Protein 3A8T (pdb70)

B-factor: mean 33.22, std 14.07, range [9.43, 90.43]

InterPro domains:
  IPR027417 P-loop containing nucleoside triphosphate hydrolase [G3DSA:3.40.50.300] (29-327)
  IPR027417 P-loop containing nucleoside triphosphate hydrolase [SSF52540] (29-209)
  IPR039657 Dimethylallyltransferase [PTHR11088] (29-327)

Sequence (289 aa):
RKEKLLVLMGATGTGKSRLSIDLAAHFPLEVINSDKMQVYKGLDITTNKISVPDRGGVPHHLLGEVDPARGELTPADFRSLAGKAVSEITGRRKLPVLVGGSNSFIHALLVDRFDSSGPELRYDCCFLWVDVSVKVLTDYLAKRVDDMLELGMFDELAEFYSPEDEDHDEDSATRTGLRKAIGVPEFDRYFEKFRPGDVEGEDPGRDRVRRGAFEEAVRAIKENTCHLAKRQIGKILRLKGAGWDLRRLDATESFRAAMTSDSGEKCTEIWEKQVLEPSVKIVSRFLDE

Nearest PDB structures (foldseek):
  3a8t-assembly1_A  TM=1.003E+00  e=5.629E-57  Humulus lupulus
  3eph-assembly1_A  TM=7.840E-01  e=2.157E-16  Saccharomyces cerevisiae
  3exa-assembly1_A  TM=7.042E-01  e=9.298E-16  Halalkalibacterium halodurans
  3d3q-assembly1_A  TM=7.156E-01  e=2.601E-14  Staphylococcus epidermidis ATCC 12228
  3d3q-assembly2_B  TM=7.076E-01  e=1.629E-14  Staphylococcus epidermidis ATCC 12228

Organism: Humulus lupulus (NCBI:txid3486)

Foldseek 3Di:
DFAEAEEEEAAPPLCQLVLVQVLCVVFVEAEEEQAQLQLAAALCLLQVPDDPVSSVPHHYHSGHDHHCVVWGCDLLNLLVRVVVVCVVGVVVVGHYYYTYQPVSNVVQNFDPDHPRVPCNGRHDYDAEYEDAPLVLSLLLLLVSLVVSVVVPSPVRLLVVDDPVDDQLVHALVPDIHNCSRQLNNLVSQLCVPVRPPDDPPDDDPCPVVNVVSVVRSSVVSSVVSSVSNVVRVVVVVVVVVVPDDYHYFYLHVLSVCCSPPVNDVVSCVCCVPGPNVVVSVSVVVVVPD

CATH classification: 3.40.50.300 (+1 more: 1.10.287.890)

Structure (mmCIF, N/CA/C/O backbone):
data_3A8T
#
_entry.id   3A8T
#
_cell.length_a   45.422
_cell.length_b   75.887
_cell.length_c   81.128
_cell.angle_alpha   90.00
_cell.angle_beta   90.00
_cell.angle_gamma   90.00
#
_symmetry.space_group_name_H-M   'P 21 21 21'
#
loop_
_entity.id
_entity.type
_entity.pdbx_description
1 polymer 'Adenylate isopentenyltransferase'
2 non-polymer "ADENOSINE-5'-TRIPHOSPHATE"
3 non-polymer 'PHOSPHATE ION'
4 wat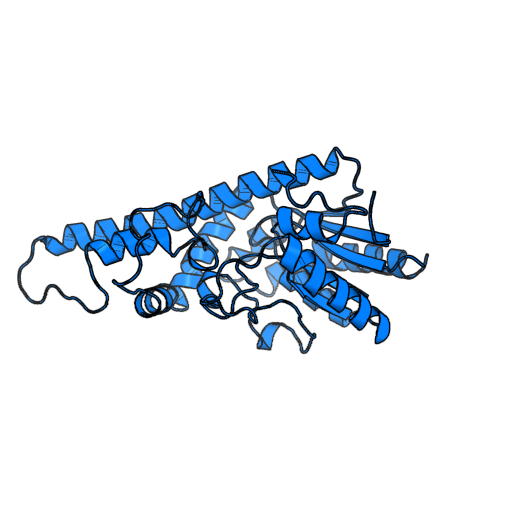er water
#
loop_
_atom_site.group_PDB
_atom_site.id
_atom_site.type_symbol
_atom_site.label_atom_id
_atom_site.label_alt_id
_atom_site.label_comp_id
_atom_site.label_asym_id
_atom_site.label_entity_id
_atom_site.label_seq_id
_atom_site.pdbx_PDB_ins_code
_atom_site.Cartn_x
_atom_site.Cartn_y
_atom_site.Cartn_z
_atom_site.occupancy
_atom_site.B_iso_or_equiv
_atom_site.auth_seq_id
_atom_site.auth_comp_id
_atom_site.auth_asym_id
_atom_site.auth_atom_id
_atom_site.pdbx_PDB_model_num
ATOM 1 N N . ARG A 1 38 ? 51.028 11.526 6.210 1.00 53.57 28 ARG A N 1
ATOM 2 C CA . ARG A 1 38 ? 50.679 10.695 7.413 1.00 54.36 28 ARG A CA 1
ATOM 3 C C . ARG A 1 38 ? 49.555 11.384 8.210 1.00 51.85 28 ARG A C 1
ATOM 4 O O . ARG A 1 38 ? 49.822 12.197 9.113 1.00 51.57 28 ARG A O 1
ATOM 12 N N . LYS A 1 39 ? 48.308 11.027 7.887 1.00 47.79 29 LYS A N 1
ATOM 13 C CA . LYS A 1 39 ? 47.135 11.655 8.508 1.00 43.59 29 LYS A CA 1
ATOM 14 C C . LYS A 1 39 ? 46.529 10.944 9.723 1.00 40.51 29 LYS A C 1
ATOM 15 O O . LYS A 1 39 ? 45.924 9.895 9.617 1.00 39.62 29 LYS A O 1
ATOM 21 N N . GLU A 1 40 ? 46.735 11.556 10.880 1.00 38.41 30 GLU A N 1
ATOM 22 C CA . GLU A 1 40 ? 46.292 11.066 12.184 1.00 36.85 30 GLU A CA 1
ATOM 23 C C . GLU A 1 40 ? 44.808 10.889 12.398 1.00 33.74 30 GLU A C 1
ATOM 24 O O . GLU A 1 40 ? 43.988 11.734 11.973 1.00 32.70 30 GLU A O 1
ATOM 30 N N . LYS A 1 41 ? 44.498 9.785 13.097 1.00 30.89 31 LYS A N 1
ATOM 31 C CA . LYS A 1 41 ? 43.147 9.388 13.443 1.00 28.18 31 LYS A CA 1
ATOM 32 C C . LYS A 1 41 ? 42.649 10.157 14.649 1.00 26.88 31 LYS A C 1
ATOM 33 O O . LYS A 1 41 ? 43.362 10.302 15.659 1.00 25.98 31 LYS A O 1
ATOM 39 N N . LEU A 1 42 ? 41.436 10.674 14.503 1.00 22.42 32 LEU A N 1
ATOM 40 C CA . LEU A 1 42 ? 40.805 11.420 15.536 1.00 22.32 32 LEU A CA 1
ATOM 41 C C . LEU A 1 42 ? 39.331 11.070 15.676 1.00 21.08 32 LEU A C 1
ATOM 42 O O . LEU A 1 42 ? 38.561 11.143 14.733 1.00 20.04 32 LEU A O 1
ATOM 47 N N . LEU A 1 43 ? 38.944 10.676 16.873 1.00 20.74 33 LEU A N 1
ATOM 48 C CA . LEU A 1 43 ? 37.556 10.351 17.114 1.00 19.69 33 LEU A CA 1
ATOM 49 C C . LEU A 1 43 ? 36.873 11.642 17.526 1.00 18.02 33 LEU A C 1
ATOM 50 O O . LEU A 1 43 ? 37.416 12.392 18.352 1.00 19.41 33 LEU A O 1
ATOM 55 N N . VAL A 1 44 ? 35.713 11.909 16.945 1.00 15.89 34 VAL A N 1
ATOM 56 C CA . VAL A 1 44 ? 34.991 13.124 17.255 1.00 16.88 34 VAL A CA 1
ATOM 57 C C . VAL A 1 44 ? 33.615 12.812 17.813 1.00 18.25 34 VAL A C 1
ATOM 58 O O . VAL A 1 44 ? 32.823 12.180 17.171 1.00 19.49 34 VAL A O 1
ATOM 62 N N . LEU A 1 45 ? 33.355 13.228 19.041 1.00 20.58 35 LEU A N 1
ATOM 63 C CA . LEU A 1 45 ? 32.071 12.960 19.666 1.00 22.96 35 LEU A CA 1
ATOM 64 C C . LEU A 1 45 ? 31.283 14.238 19.612 1.00 24.49 35 LEU A C 1
ATOM 65 O O . LEU A 1 45 ? 31.661 15.219 20.255 1.00 27.43 35 LEU A O 1
ATOM 70 N N . MET A 1 46 ? 30.200 14.200 18.834 1.00 24.61 36 MET A N 1
ATOM 71 C CA . MET A 1 46 ? 29.303 15.313 18.585 1.00 25.82 36 MET A CA 1
ATOM 72 C C . MET A 1 46 ? 27.855 15.182 19.078 1.00 25.51 36 MET A C 1
ATOM 73 O O . MET A 1 46 ? 27.325 14.081 19.301 1.00 25.17 36 MET A O 1
ATOM 78 N N . GLY A 1 47 ? 27.217 16.336 19.216 1.00 22.36 37 GLY A N 1
ATOM 79 C CA . GLY A 1 47 ? 25.848 16.383 19.669 1.00 22.08 37 GLY A CA 1
ATOM 80 C C . GLY A 1 47 ? 25.567 17.657 20.461 1.00 21.91 37 GLY A C 1
ATOM 81 O O . GLY A 1 47 ? 26.484 18.373 20.906 1.00 20.22 37 GLY A O 1
ATOM 82 N N . ALA A 1 48 ? 24.287 17.957 20.599 1.00 19.81 38 ALA A N 1
ATOM 83 C CA . ALA A 1 48 ? 23.872 19.118 21.357 1.00 20.75 38 ALA A CA 1
ATOM 84 C C . ALA A 1 48 ? 24.295 18.943 22.822 1.00 22.60 38 ALA A C 1
ATOM 85 O O . ALA A 1 48 ? 24.690 17.842 23.245 1.00 23.36 38 ALA A O 1
ATOM 87 N N . THR A 1 49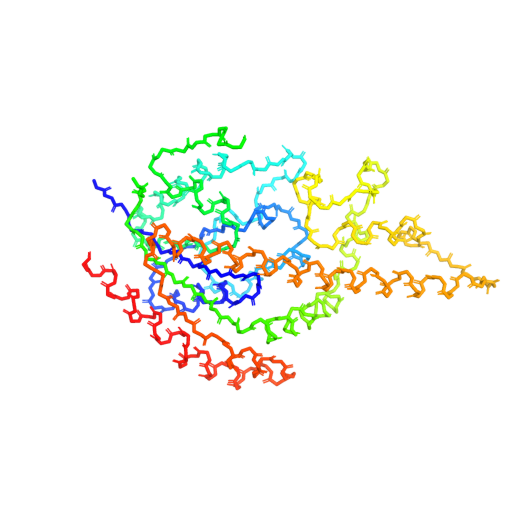 ? 24.202 20.057 23.562 1.00 23.52 39 THR A N 1
ATOM 88 C CA . THR A 1 49 ? 24.501 20.170 24.978 1.00 25.58 39 THR A CA 1
ATOM 89 C C . THR A 1 49 ? 23.716 19.157 25.795 1.00 27.01 39 THR A C 1
ATOM 90 O O . THR A 1 49 ? 22.512 19.005 25.625 1.00 28.93 39 THR A O 1
ATOM 94 N N . GLY A 1 50 ? 24.408 18.454 26.679 1.00 28.29 40 GLY A N 1
ATOM 95 C CA . GLY A 1 50 ? 23.748 17.485 27.511 1.00 27.12 40 GLY A CA 1
ATOM 96 C C . GLY A 1 50 ? 23.364 16.178 26.857 1.00 29.17 40 GLY A C 1
ATOM 97 O O . GLY A 1 50 ? 22.611 15.427 27.478 1.00 33.56 40 GLY A O 1
ATOM 98 N N . THR A 1 51 ? 23.848 15.849 25.660 1.00 25.73 41 THR A N 1
ATOM 99 C CA . THR A 1 51 ? 23.468 14.564 25.096 1.00 22.22 41 THR A CA 1
ATOM 100 C C . THR A 1 51 ? 24.339 13.364 25.611 1.00 21.68 41 THR A C 1
ATOM 101 O O . THR A 1 51 ? 24.268 12.279 25.082 1.00 19.28 41 THR A O 1
ATOM 105 N N . GLY A 1 52 ? 25.126 13.558 26.657 1.00 21.43 42 GLY A N 1
ATOM 106 C CA . GLY A 1 52 ? 25.919 12.452 27.170 1.00 19.74 42 GLY A CA 1
ATOM 107 C C . GLY A 1 52 ? 27.244 12.210 26.460 1.00 21.21 42 GLY A C 1
ATOM 108 O O . GLY A 1 52 ? 27.746 11.103 26.499 1.00 20.83 42 GLY A O 1
ATOM 109 N N . LYS A 1 53 ? 27.800 13.232 25.801 1.00 20.78 43 LYS A N 1
ATOM 110 C CA . LYS A 1 53 ? 29.062 13.078 25.125 1.00 21.59 43 LYS A CA 1
ATOM 111 C C . LYS A 1 53 ? 30.242 12.787 26.046 1.00 21.44 43 LYS A C 1
ATOM 112 O O . LYS A 1 53 ? 31.066 11.923 25.755 1.00 21.53 43 LYS A O 1
ATOM 118 N N . SER A 1 54 ? 30.356 13.510 27.140 1.00 21.96 44 SER A N 1
ATOM 119 C CA . SER A 1 54 ? 31.463 13.231 28.048 1.00 23.30 44 SER A CA 1
ATOM 120 C C . SER A 1 54 ? 31.406 11.796 28.568 1.00 23.36 44 SER A C 1
ATOM 121 O O . SER A 1 54 ? 32.403 11.081 28.596 1.00 22.97 44 SER A O 1
ATOM 124 N N . ARG A 1 55 ? 30.206 11.397 28.961 1.00 25.15 45 ARG A N 1
ATOM 125 C CA . ARG A 1 55 ? 29.877 10.060 29.477 1.00 25.14 45 ARG A CA 1
ATOM 126 C C . ARG A 1 55 ? 30.418 9.001 28.537 1.00 23.95 45 ARG A C 1
ATOM 127 O O . ARG A 1 55 ? 31.148 8.064 28.919 1.00 23.38 45 ARG A O 1
ATOM 135 N N . LEU A 1 56 ? 30.032 9.159 27.281 1.00 22.52 46 LEU A N 1
ATOM 136 C CA . LEU A 1 56 ? 30.408 8.194 26.287 1.00 22.60 46 LEU A CA 1
ATOM 137 C C . LEU A 1 56 ? 31.914 8.137 26.1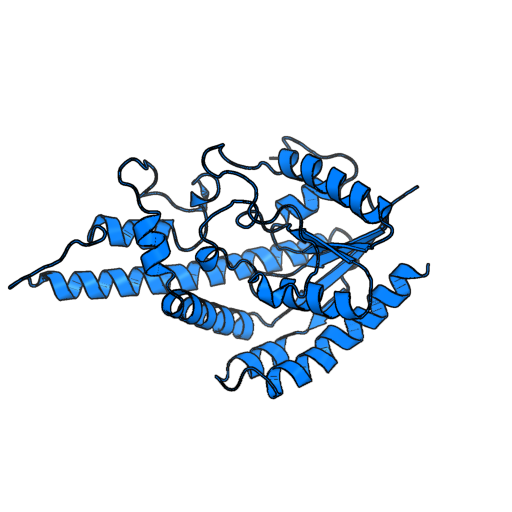21 1.00 22.41 46 LEU A C 1
ATOM 138 O O . LEU A 1 56 ? 32.481 7.049 25.982 1.00 23.77 46 LEU A O 1
ATOM 143 N N . SER A 1 57 ? 32.563 9.300 26.195 1.00 22.28 47 SER A N 1
ATOM 144 C CA . SER A 1 57 ? 34.010 9.359 26.023 1.00 19.98 47 SER A CA 1
ATOM 145 C C . SER A 1 57 ? 34.688 8.570 27.104 1.00 21.34 47 SER A C 1
ATOM 146 O O . SER A 1 57 ? 35.728 7.925 26.856 1.00 22.37 47 SER A O 1
ATOM 149 N N . ILE A 1 58 ? 34.097 8.602 28.300 1.00 20.85 48 ILE A N 1
ATOM 150 C CA . ILE A 1 58 ? 34.653 7.862 29.410 1.00 19.29 48 ILE A CA 1
ATOM 151 C C . ILE A 1 58 ? 34.338 6.375 29.290 1.00 19.03 48 ILE A C 1
ATOM 152 O O . ILE A 1 58 ? 35.183 5.565 29.517 1.00 21.77 48 ILE A O 1
ATOM 157 N N . ASP A 1 59 ? 33.138 6.014 28.906 1.00 20.57 49 ASP A N 1
ATOM 158 C CA . ASP A 1 59 ? 32.836 4.600 28.723 1.00 21.75 49 ASP A CA 1
ATOM 159 C C . ASP A 1 59 ? 33.743 3.961 27.670 1.00 21.58 49 ASP A C 1
ATOM 160 O O . ASP A 1 59 ? 34.207 2.858 27.832 1.00 23.82 49 ASP A O 1
ATOM 165 N N . LEU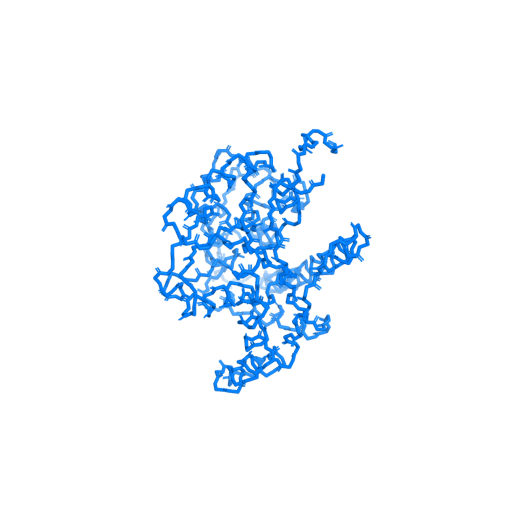 A 1 60 ? 34.011 4.664 26.591 1.00 22.26 50 LEU A N 1
ATOM 166 C CA . LEU A 1 60 ? 34.865 4.135 25.537 1.00 21.61 50 LEU A CA 1
ATOM 167 C C . LEU A 1 60 ? 36.293 3.918 25.998 1.00 23.20 50 LEU A C 1
ATOM 168 O O . LEU A 1 60 ? 37.011 3.150 25.404 1.00 24.58 50 LEU A O 1
ATOM 173 N N . ALA A 1 61 ? 36.706 4.605 27.060 1.00 24.28 51 ALA A N 1
ATOM 174 C CA . ALA A 1 61 ? 38.072 4.515 27.552 1.00 24.12 51 ALA A CA 1
ATOM 175 C C . ALA A 1 61 ? 38.281 3.176 28.191 1.00 24.67 51 ALA A C 1
ATOM 176 O O . ALA A 1 61 ? 39.402 2.707 28.258 1.00 26.46 51 ALA A O 1
ATOM 178 N N . ALA A 1 62 ? 37.208 2.558 28.671 1.00 24.31 52 ALA A N 1
ATOM 179 C CA . ALA A 1 62 ? 37.382 1.245 29.263 1.00 27.05 52 ALA A CA 1
ATOM 180 C C . ALA A 1 62 ? 37.725 0.180 28.159 1.00 27.49 52 ALA A C 1
ATOM 181 O O . ALA A 1 62 ? 38.197 -0.900 28.491 1.00 28.13 52 ALA A O 1
ATOM 183 N N . HIS A 1 63 ? 37.526 0.526 26.884 1.00 25.43 53 HIS A N 1
ATOM 184 C CA . HIS A 1 63 ? 37.743 -0.379 25.747 1.00 26.67 53 HIS A CA 1
ATOM 185 C C . HIS A 1 63 ? 38.901 -0.003 24.880 1.00 27.62 53 HIS A C 1
ATOM 186 O O . HIS A 1 63 ? 39.472 -0.833 24.199 1.00 28.91 53 HIS A O 1
ATOM 193 N N . PHE A 1 64 ? 39.206 1.279 24.876 1.00 29.42 54 PHE A N 1
ATOM 194 C CA . PHE A 1 64 ? 40.264 1.818 24.068 1.00 29.35 54 PHE A CA 1
ATOM 195 C C . PHE A 1 64 ? 41.144 2.800 24.804 1.00 28.34 54 PHE A C 1
ATOM 196 O O . PHE A 1 64 ? 40.661 3.763 25.377 1.00 29.02 54 PHE A O 1
ATOM 204 N N . PRO A 1 65 ? 42.457 2.573 24.781 1.00 28.95 55 PRO A N 1
ATOM 205 C CA . PRO A 1 65 ? 43.341 3.529 25.465 1.00 27.90 55 PRO A CA 1
ATOM 206 C C . PRO A 1 65 ? 43.137 4.899 24.772 1.00 27.51 55 PRO A C 1
ATOM 207 O O . PRO A 1 65 ? 43.394 5.061 23.575 1.00 27.55 55 PRO A O 1
ATOM 211 N N . LEU A 1 66 ? 42.647 5.885 25.506 1.00 25.67 56 LEU A N 1
ATOM 212 C CA . LEU A 1 66 ? 42.409 7.158 24.854 1.00 24.31 56 LEU A CA 1
ATOM 213 C C . LEU A 1 66 ? 42.573 8.362 25.783 1.00 21.86 56 LEU A C 1
ATOM 214 O O . LEU A 1 66 ? 42.818 8.213 26.967 1.00 22.67 56 LEU A O 1
ATOM 219 N N . GLU A 1 67 ? 42.493 9.551 25.224 1.00 20.35 57 GLU A N 1
ATOM 220 C CA . GLU A 1 67 ? 42.637 10.775 26.006 1.00 20.95 57 GLU A CA 1
ATOM 221 C C . GLU A 1 67 ? 41.648 11.726 25.340 1.00 20.92 57 GLU A C 1
ATOM 222 O O . GLU A 1 67 ? 41.409 11.678 24.120 1.00 19.34 57 GLU A O 1
ATOM 228 N N . VAL A 1 68 ? 41.090 12.604 26.157 1.00 22.15 58 VAL A N 1
ATOM 229 C CA . VAL A 1 68 ? 40.087 13.536 25.707 1.00 21.35 58 VAL A CA 1
ATOM 230 C C . VAL A 1 68 ? 40.540 14.966 25.531 1.00 21.48 58 VAL A C 1
ATOM 231 O O . VAL A 1 68 ? 41.284 15.506 26.336 1.00 21.99 58 VAL A O 1
ATOM 235 N N . ILE A 1 69 ? 40.064 15.563 24.451 1.00 21.32 59 ILE A N 1
ATOM 236 C CA . ILE A 1 69 ? 40.302 16.978 24.153 1.00 21.10 59 ILE A CA 1
ATOM 237 C C . ILE A 1 69 ? 38.907 17.570 24.202 1.00 21.19 59 ILE A C 1
ATOM 238 O O . ILE A 1 69 ? 38.010 17.099 23.519 1.00 22.34 59 ILE A O 1
ATOM 243 N N . ASN A 1 70 ? 38.716 18.549 25.063 1.00 20.74 60 ASN A N 1
ATOM 244 C CA . ASN A 1 70 ? 37.436 19.228 25.200 1.00 21.68 60 ASN A CA 1
ATOM 245 C C . ASN A 1 70 ? 37.259 20.217 24.063 1.00 22.94 60 ASN A C 1
ATOM 246 O O . ASN A 1 70 ? 38.173 20.989 23.793 1.00 22.45 60 ASN A O 1
ATOM 251 N N . SER A 1 71 ? 36.092 20.193 23.405 1.00 25.28 61 SER A N 1
ATOM 252 C CA . SER A 1 71 ? 35.761 21.113 22.291 1.00 26.10 61 SER A CA 1
ATOM 253 C C . SER A 1 71 ? 34.588 22.045 22.626 1.00 26.61 61 SER A C 1
ATOM 254 O O . SER A 1 71 ? 34.044 22.706 21.756 1.00 27.77 61 SER A O 1
ATOM 257 N N . ASP A 1 72 ? 34.189 22.073 23.890 1.00 27.17 62 ASP A N 1
ATOM 258 C CA . ASP A 1 72 ? 33.117 22.962 24.341 1.00 26.77 62 ASP A CA 1
ATOM 259 C C . ASP A 1 72 ? 33.827 24.305 24.671 1.00 26.14 62 ASP A C 1
ATOM 260 O O . ASP A 1 72 ? 34.749 24.375 25.471 1.00 25.57 62 ASP A O 1
ATOM 265 N N . LYS A 1 73 ? 33.441 25.370 23.999 1.00 27.20 63 LYS A N 1
ATOM 266 C CA . LYS A 1 73 ? 34.131 26.633 24.198 1.00 27.39 63 LYS A CA 1
ATOM 267 C C . LYS A 1 73 ? 33.987 27.353 25.554 1.00 27.01 63 LYS A C 1
ATOM 268 O O . LYS A 1 73 ? 34.787 28.235 25.857 1.00 24.70 63 LYS A O 1
ATOM 274 N N . MET A 1 74 ? 32.990 26.985 26.363 1.00 24.97 64 MET A N 1
ATOM 275 C CA . MET A 1 74 ? 32.864 27.586 27.685 1.00 23.06 64 MET A CA 1
ATOM 276 C C . MET A 1 74 ? 33.720 26.764 28.667 1.00 25.09 64 MET A C 1
ATOM 277 O O . MET A 1 74 ? 34.347 27.304 29.584 1.00 25.31 64 MET A O 1
ATOM 282 N N . GLN A 1 75 ? 33.762 25.450 28.448 1.00 25.05 65 GLN A N 1
ATOM 283 C CA . GLN A 1 75 ? 34.485 24.533 29.300 1.00 22.02 65 GLN A CA 1
ATOM 284 C C . GLN A 1 75 ? 35.990 24.642 29.248 1.00 22.77 65 GLN A C 1
ATOM 285 O O . GLN A 1 75 ? 36.672 23.964 30.021 1.00 21.07 65 GLN A O 1
ATOM 291 N N . VAL A 1 76 ? 36.503 25.486 28.353 1.00 21.65 66 VAL A N 1
ATOM 292 C CA . VAL A 1 76 ? 37.933 25.614 28.223 1.00 22.17 66 VAL A CA 1
ATOM 293 C C . VAL A 1 76 ? 38.435 26.499 29.344 1.00 23.37 66 VAL A C 1
ATOM 294 O O . VAL A 1 76 ? 39.590 26.435 29.682 1.00 24.09 66 VAL A O 1
ATOM 298 N N . TYR A 1 77 ? 37.559 27.299 29.935 1.00 22.90 67 TYR A N 1
ATOM 299 C CA . TYR A 1 77 ? 37.964 28.230 30.967 1.00 23.33 67 TYR A CA 1
ATOM 300 C C . TYR A 1 77 ? 37.922 27.625 32.327 1.00 26.43 67 TYR A C 1
ATOM 301 O O . TYR A 1 77 ? 37.057 26.816 32.583 1.00 28.08 67 TYR A O 1
ATOM 310 N N . LYS A 1 78 ? 38.861 28.009 33.200 1.00 29.01 68 LYS A N 1
ATOM 311 C CA . LYS A 1 78 ? 38.876 27.537 34.585 1.00 31.67 68 LYS A CA 1
ATOM 312 C C . LYS A 1 78 ? 37.718 28.312 35.204 1.00 32.00 68 LYS A C 1
ATOM 313 O O . LYS A 1 78 ? 37.552 29.507 34.945 1.00 34.75 68 LYS A O 1
ATOM 319 N N . GLY A 1 79 ? 36.900 27.679 36.015 1.00 31.70 69 GLY A N 1
ATOM 320 C CA . GLY A 1 79 ? 35.815 28.448 36.601 1.00 29.96 69 GLY A CA 1
ATOM 321 C C . GLY A 1 79 ? 34.432 27.921 36.260 1.00 30.27 69 GLY A C 1
ATOM 322 O O . GLY A 1 79 ? 34.261 27.201 35.243 1.00 29.53 69 GLY A O 1
ATOM 323 N N . LEU A 1 80 ? 33.459 28.287 37.108 1.00 27.95 70 LEU A N 1
ATOM 324 C CA . LEU A 1 80 ? 32.062 27.892 36.980 1.00 26.80 70 LEU A CA 1
ATOM 325 C C . LEU A 1 80 ? 31.938 26.455 36.555 1.00 25.85 70 LEU A C 1
ATOM 326 O O . LEU A 1 80 ? 31.215 26.162 35.622 1.00 26.90 70 LEU A O 1
ATOM 331 N N . ASP A 1 81 ? 32.638 25.570 37.247 1.00 24.01 71 ASP A N 1
ATOM 332 C CA . ASP A 1 81 ? 32.630 24.164 36.944 1.00 23.29 71 ASP A CA 1
ATOM 333 C C . ASP A 1 81 ? 31.197 23.628 36.891 1.00 23.49 71 ASP A C 1
ATOM 334 O O . ASP A 1 81 ? 30.873 22.798 36.015 1.00 22.90 71 ASP A O 1
ATOM 339 N N . ILE A 1 82 ? 30.327 24.126 37.780 1.00 21.72 72 ILE A N 1
ATOM 340 C CA . ILE A 1 82 ? 28.918 23.686 37.795 1.00 22.48 72 ILE A CA 1
ATOM 341 C C . ILE A 1 82 ? 28.145 24.262 36.628 1.00 21.08 72 ILE A C 1
ATOM 342 O O . ILE A 1 82 ? 27.598 23.531 35.827 1.00 21.14 72 ILE A O 1
ATOM 347 N N . THR A 1 83 ? 28.137 25.588 36.546 1.00 20.99 73 THR A N 1
ATOM 348 C CA . THR A 1 83 ? 27.432 26.310 35.508 1.00 21.07 73 THR A CA 1
ATOM 349 C C . THR A 1 83 ? 27.775 25.832 34.097 1.00 21.42 73 THR A C 1
ATOM 350 O O . THR A 1 83 ? 26.888 25.746 33.255 1.00 20.46 73 THR A O 1
ATOM 354 N N . THR A 1 84 ? 29.039 25.475 33.867 1.00 20.73 74 THR A N 1
ATOM 355 C CA . THR A 1 84 ? 29.462 25.048 32.546 1.00 22.39 74 THR A CA 1
ATOM 356 C C . THR A 1 84 ? 29.289 23.587 32.250 1.00 23.48 74 THR A C 1
ATOM 357 O O . THR A 1 84 ? 29.495 23.165 31.119 1.00 25.20 74 THR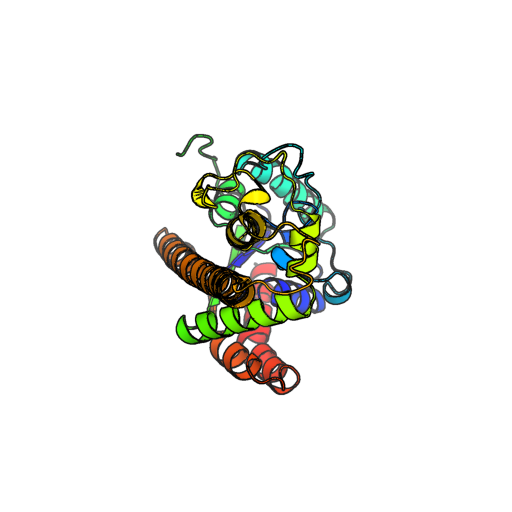 A O 1
ATOM 361 N N . ASN A 1 85 ? 28.867 22.845 33.276 1.00 24.85 75 ASN A N 1
ATOM 362 C CA . ASN A 1 85 ? 28.607 21.433 33.224 1.00 23.50 75 ASN A CA 1
ATOM 363 C C . ASN A 1 85 ? 29.877 20.635 32.929 1.00 23.99 75 ASN A C 1
ATOM 364 O O . ASN A 1 85 ? 29.864 19.721 32.087 1.00 25.11 75 ASN A O 1
ATOM 369 N N . LYS A 1 86 ? 30.992 20.985 33.577 1.00 21.61 76 LYS A N 1
ATOM 370 C CA . LYS A 1 86 ? 32.212 20.216 33.335 1.00 20.01 76 LYS A CA 1
ATOM 371 C C . LYS A 1 86 ? 32.057 18.832 33.964 1.00 19.22 76 LYS A C 1
ATOM 372 O O . LYS A 1 86 ? 31.565 18.692 35.082 1.00 19.26 76 LYS A O 1
ATOM 378 N N . ILE A 1 87 ? 32.452 17.804 33.239 1.00 19.42 77 ILE A N 1
ATOM 379 C CA . ILE A 1 87 ? 32.381 16.485 33.809 1.00 20.37 77 ILE A CA 1
ATOM 380 C C . ILE A 1 87 ? 33.240 16.466 35.113 1.00 21.24 77 ILE A C 1
ATOM 381 O O . ILE A 1 87 ? 34.397 16.885 35.084 1.00 21.77 77 ILE A O 1
ATOM 386 N N . SER A 1 88 ? 32.698 15.963 36.234 1.00 23.31 78 SER A N 1
ATOM 387 C CA . SER A 1 88 ? 33.478 15.896 37.502 1.00 23.68 78 SER A CA 1
ATOM 388 C C . SER A 1 88 ? 34.710 15.031 37.330 1.00 23.54 78 SER A C 1
ATOM 389 O O . SER A 1 88 ? 34.680 14.076 36.526 1.00 24.33 78 SER A O 1
ATOM 392 N N . VAL A 1 89 ? 35.774 15.339 38.076 1.00 22.40 79 VAL A N 1
ATOM 393 C CA . VAL A 1 89 ? 37.012 14.592 37.941 1.00 23.06 79 VAL A CA 1
ATOM 394 C C . VAL A 1 89 ? 36.809 13.132 38.358 1.00 23.94 79 VAL A C 1
ATOM 395 O O . VAL A 1 89 ? 37.285 12.227 37.683 1.00 23.90 79 VAL A O 1
ATOM 399 N N . PRO A 1 90 ? 36.093 12.870 39.456 1.00 24.06 80 PRO A N 1
ATOM 400 C CA . PRO A 1 90 ? 35.893 11.463 39.829 1.00 24.55 80 PRO A CA 1
ATOM 401 C C . PRO A 1 90 ? 35.289 10.678 38.679 1.00 24.39 80 PRO A C 1
ATOM 402 O O . PRO A 1 90 ? 35.625 9.529 38.444 1.00 25.21 80 PRO A O 1
ATOM 406 N N . ASP A 1 91 ? 34.406 11.322 37.936 1.00 26.65 81 ASP A N 1
ATOM 407 C CA . ASP A 1 91 ? 33.772 10.683 36.791 1.00 27.14 81 ASP A CA 1
ATOM 408 C C . ASP A 1 91 ? 34.573 10.594 35.509 1.00 24.40 81 ASP A C 1
ATOM 409 O O . ASP A 1 91 ? 34.056 10.098 34.545 1.00 24.63 81 ASP A O 1
ATOM 414 N N . ARG A 1 92 ? 35.797 11.102 35.461 1.00 22.37 82 ARG A N 1
ATOM 415 C CA . ARG A 1 92 ? 36.606 10.969 34.262 1.00 20.88 82 ARG A CA 1
ATOM 416 C C . ARG A 1 92 ? 37.345 9.629 34.233 1.00 21.33 82 ARG A C 1
ATOM 417 O O . ARG A 1 92 ? 38.014 9.304 33.255 1.00 21.97 82 ARG A O 1
ATOM 425 N N . GLY A 1 93 ? 37.229 8.852 35.317 1.00 22.58 83 GLY A N 1
ATOM 426 C CA . GLY A 1 93 ? 37.821 7.517 35.374 1.00 19.05 83 GLY A CA 1
ATOM 427 C C . GLY A 1 93 ? 39.317 7.438 35.172 1.00 19.55 83 GLY A C 1
ATOM 428 O O . GLY A 1 93 ? 39.853 6.434 34.767 1.00 20.10 83 GLY A O 1
ATOM 429 N N . GLY A 1 94 ? 39.994 8.522 35.458 1.00 18.73 84 GLY A N 1
ATOM 430 C CA . GLY A 1 94 ? 41.420 8.508 35.319 1.00 18.05 84 GLY A CA 1
ATOM 431 C C . GLY A 1 94 ? 41.763 8.818 33.902 1.00 18.85 84 GLY A C 1
ATOM 432 O O . GLY A 1 94 ? 42.921 8.749 33.527 1.00 18.98 84 GLY A O 1
ATOM 433 N N . VAL A 1 95 ? 40.779 9.144 33.082 1.00 19.86 85 VAL A N 1
ATOM 434 C CA . VAL A 1 95 ? 41.149 9.479 31.689 1.00 21.92 85 VAL A CA 1
ATOM 435 C C . VAL A 1 95 ? 41.819 10.846 31.602 1.00 22.32 85 VAL A C 1
ATOM 436 O O . VAL A 1 95 ? 41.398 11.782 32.259 1.00 23.97 85 VAL A O 1
ATOM 440 N N . PRO A 1 96 ? 42.878 10.982 30.794 1.00 24.31 86 PRO A N 1
ATOM 441 C CA . PRO A 1 96 ? 43.518 12.323 30.710 1.00 25.97 86 PRO A CA 1
ATOM 442 C C . PRO A 1 96 ? 42.715 13.321 29.861 1.00 24.84 86 PRO A C 1
ATOM 443 O O . PRO A 1 96 ? 42.286 13.001 28.780 1.00 25.91 86 PRO A O 1
ATOM 447 N N . HIS A 1 97 ? 42.466 14.513 30.362 1.00 24.23 87 HIS A N 1
ATOM 448 C CA . HIS A 1 97 ? 41.709 15.494 29.579 1.00 23.48 87 HIS A CA 1
ATOM 449 C C . HIS A 1 97 ? 42.557 16.689 29.247 1.00 23.59 87 HIS A C 1
ATOM 450 O O . HIS A 1 97 ? 43.413 17.060 30.039 1.00 25.41 87 HIS A O 1
ATOM 457 N N . HIS A 1 98 ? 42.294 17.290 28.084 1.00 23.65 88 HIS A N 1
ATOM 458 C CA . HIS A 1 98 ? 42.990 18.473 27.604 1.00 23.06 88 HIS A CA 1
ATOM 459 C C . HIS A 1 98 ? 42.007 19.584 27.206 1.00 24.21 88 HIS A C 1
ATOM 460 O O . HIS A 1 98 ? 40.888 19.322 26.812 1.00 23.66 88 HIS A O 1
ATOM 467 N N . LEU A 1 99 ? 42.450 20.828 27.314 1.00 25.51 89 LEU A N 1
ATOM 468 C CA . LEU A 1 99 ? 41.641 21.967 26.952 1.00 26.02 89 LEU A CA 1
ATOM 469 C C . LEU A 1 99 ? 40.389 21.996 27.811 1.00 25.55 89 LEU A C 1
ATOM 470 O O . LEU A 1 99 ? 39.318 22.434 27.381 1.00 26.35 89 LEU A O 1
ATOM 475 N N . LEU A 1 100 ? 40.523 21.527 29.041 1.00 25.81 90 LEU A N 1
ATOM 476 C CA . LEU A 1 100 ? 39.383 21.515 29.957 1.00 26.15 90 LEU A CA 1
ATOM 477 C C . LEU A 1 100 ? 39.686 22.260 31.227 1.00 27.15 90 LEU A C 1
ATOM 478 O O . LEU A 1 100 ? 40.413 21.785 32.094 1.00 28.40 90 LEU A O 1
ATOM 483 N N . GLY A 1 101 ? 39.149 23.461 31.299 1.00 28.87 91 GLY A N 1
ATOM 484 C CA . GLY A 1 101 ? 39.294 24.303 32.479 1.00 30.42 91 GLY A CA 1
ATOM 485 C C . GLY A 1 101 ? 40.691 24.784 32.745 1.00 32.56 91 GLY A C 1
ATOM 486 O O . GLY A 1 101 ? 41.078 24.905 33.910 1.00 34.57 91 GLY A O 1
ATOM 487 N N . GLU A 1 102 ? 41.447 25.087 31.700 1.00 31.81 92 GLU A N 1
ATOM 488 C CA . GLU A 1 102 ? 42.792 25.534 31.930 1.00 33.75 92 GLU A CA 1
ATOM 489 C C . GLU A 1 102 ? 43.083 26.917 31.389 1.00 33.67 92 GLU A C 1
ATOM 490 O O . GLU A 1 102 ? 44.189 27.397 31.553 1.00 34.18 92 GLU A O 1
ATOM 496 N N . VAL A 1 103 ? 42.124 27.545 30.725 1.00 32.18 93 VAL A N 1
ATOM 497 C CA . VAL A 1 103 ? 42.321 28.891 30.200 1.00 30.90 93 VAL A CA 1
ATOM 498 C C . VAL A 1 103 ? 41.843 29.900 31.254 1.00 30.25 93 VAL A C 1
ATOM 499 O O . VAL A 1 103 ? 40.796 29.740 31.824 1.00 29.07 93 VAL A O 1
ATOM 503 N N . ASP A 1 104 ? 42.631 30.925 31.535 1.00 31.75 94 ASP A N 1
ATOM 504 C CA . ASP A 1 104 ? 42.257 31.915 32.532 1.00 31.63 94 ASP A CA 1
ATOM 505 C C . ASP A 1 104 ? 41.301 32.892 31.910 1.00 32.21 94 ASP A C 1
ATOM 506 O O . ASP A 1 104 ? 41.670 33.684 31.053 1.00 32.23 94 ASP A O 1
ATOM 511 N N . PRO A 1 105 ? 40.033 32.843 32.326 1.00 33.06 95 PRO A N 1
ATOM 512 C CA . PRO A 1 105 ? 39.022 33.754 31.776 1.00 33.58 95 PRO A CA 1
ATOM 513 C C . PRO A 1 105 ? 39.486 35.236 31.742 1.00 35.44 95 PRO A C 1
ATOM 514 O O . PRO A 1 105 ? 39.152 35.995 30.825 1.00 33.71 95 PRO A O 1
ATOM 518 N N . ALA A 1 106 ? 40.264 35.631 32.746 1.00 36.90 96 ALA A N 1
ATOM 519 C CA . ALA A 1 106 ? 40.785 36.991 32.816 1.00 38.69 96 ALA A CA 1
ATOM 520 C C . ALA A 1 106 ? 41.476 37.378 31.527 1.00 38.68 96 ALA A C 1
ATOM 521 O O . ALA A 1 106 ? 41.346 38.519 31.114 1.00 40.72 96 ALA A O 1
ATOM 523 N N . ARG A 1 107 ? 42.185 36.447 30.886 1.00 38.86 97 ARG A N 1
ATOM 524 C CA . ARG A 1 107 ? 42.900 36.755 29.635 1.00 41.56 97 ARG A CA 1
ATOM 525 C C . ARG A 1 107 ? 42.078 36.948 28.338 1.00 41.20 97 ARG A C 1
ATOM 526 O O . ARG A 1 107 ? 42.660 37.068 27.249 1.00 39.53 97 ARG A O 1
ATOM 534 N N . GLY A 1 108 ? 40.749 37.003 28.470 1.00 41.02 98 GLY A N 1
ATOM 535 C CA . GLY A 1 108 ? 39.876 37.188 27.316 1.00 41.12 98 GLY A CA 1
ATOM 536 C C . GLY A 1 108 ? 39.356 35.913 26.647 1.00 40.23 98 GLY A C 1
ATOM 537 O O . GLY A 1 108 ? 39.477 34.800 27.146 1.00 40.07 98 GLY A O 1
ATOM 538 N N . GLU A 1 109 ? 38.791 36.072 25.471 1.00 39.03 99 GLU A N 1
ATOM 539 C CA . GLU A 1 109 ? 38.250 34.928 24.802 1.00 38.28 99 GLU A CA 1
ATOM 540 C C . GLU A 1 109 ? 39.311 34.029 24.143 1.00 37.07 99 GLU A C 1
ATOM 541 O O . GLU A 1 109 ? 40.317 34.494 23.634 1.00 35.65 99 GLU A O 1
ATOM 547 N N . LEU A 1 110 ? 39.080 32.726 24.203 1.00 35.62 100 LEU A N 1
ATOM 548 C CA . LEU A 1 110 ? 39.959 31.776 23.545 1.00 33.68 100 LEU A CA 1
ATOM 549 C C . LEU A 1 110 ? 39.335 31.723 22.190 1.00 32.25 100 LEU A C 1
ATOM 550 O O . LEU A 1 110 ? 38.295 31.118 22.037 1.00 30.24 100 LEU A O 1
ATOM 555 N N . THR A 1 111 ? 39.948 32.358 21.207 1.00 31.51 101 THR A N 1
ATOM 556 C CA . THR A 1 111 ? 39.374 32.346 19.872 1.00 30.98 101 THR A CA 1
ATOM 557 C C . THR A 1 111 ? 39.470 30.976 19.232 1.00 30.01 101 THR A C 1
ATOM 558 O O . THR A 1 111 ? 40.228 30.139 19.663 1.00 28.99 101 THR A O 1
ATOM 562 N N . PRO A 1 112 ? 38.684 30.744 18.179 1.00 30.42 102 PRO A N 1
ATOM 563 C CA . PRO A 1 112 ? 38.661 29.479 17.439 1.00 32.06 102 PRO A CA 1
ATOM 564 C C . PRO A 1 112 ? 40.030 29.188 16.824 1.00 32.73 102 PRO A C 1
ATOM 565 O O . PRO A 1 112 ? 40.415 28.023 16.620 1.00 32.95 102 PRO A O 1
ATOM 569 N N . ALA A 1 113 ? 40.767 30.256 16.539 1.00 32.95 103 ALA A N 1
ATOM 570 C CA . ALA A 1 113 ? 42.115 30.099 15.991 1.00 33.68 103 ALA A CA 1
ATOM 571 C C . ALA A 1 113 ? 43.073 29.672 17.114 1.00 33.32 103 ALA A C 1
ATOM 572 O O . ALA A 1 113 ? 43.962 28.879 16.887 1.00 32.70 103 ALA A O 1
ATOM 574 N N . ASP A 1 114 ? 42.875 30.213 18.319 1.00 34.13 104 ASP A N 1
ATOM 575 C CA . ASP A 1 114 ? 43.677 29.851 19.480 1.00 32.62 104 ASP A CA 1
ATOM 576 C C . ASP A 1 114 ? 43.444 28.364 19.722 1.00 31.39 104 ASP A C 1
ATOM 577 O O . ASP A 1 114 ? 44.392 27.594 19.999 1.00 32.14 104 ASP A O 1
ATOM 582 N N . PHE A 1 115 ? 42.179 27.968 19.619 1.00 27.21 105 PHE A N 1
ATOM 583 C CA . PHE A 1 115 ? 41.793 26.589 19.834 1.00 24.44 105 PHE A CA 1
ATOM 584 C C . PHE A 1 115 ? 42.441 25.601 18.851 1.00 23.16 105 PHE A C 1
ATOM 585 O O . PHE A 1 115 ? 42.936 24.545 19.248 1.00 23.35 105 PHE A O 1
ATOM 593 N N . ARG A 1 116 ? 42.379 25.935 17.572 1.00 22.43 106 ARG A N 1
ATOM 594 C CA . 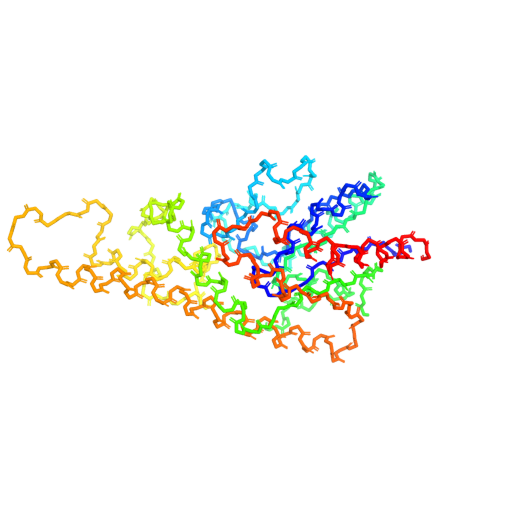ARG A 1 116 ? 42.982 25.119 16.520 1.00 23.42 106 ARG A CA 1
ATOM 595 C C . ARG A 1 116 ? 44.447 24.854 16.867 1.00 23.79 106 ARG A C 1
ATOM 596 O O . ARG A 1 116 ? 44.935 23.725 16.771 1.00 25.63 106 ARG A O 1
ATOM 604 N N . SER A 1 117 ? 45.132 25.893 17.307 1.00 23.25 107 SER A N 1
ATOM 605 C CA . SER A 1 117 ? 46.525 25.758 17.657 1.00 24.32 107 SER A CA 1
ATOM 606 C C . SER A 1 117 ? 46.758 24.832 18.880 1.00 25.31 107 SER A C 1
ATOM 607 O O . SER A 1 117 ? 47.507 23.830 18.810 1.00 24.87 107 SER A O 1
ATOM 610 N N . LEU A 1 118 ? 46.130 25.192 19.996 1.00 25.26 108 LEU A N 1
ATOM 611 C CA . LEU A 1 118 ? 46.222 24.414 21.229 1.00 24.95 108 LEU A CA 1
ATOM 612 C C . LEU A 1 118 ? 45.804 22.953 21.049 1.00 23.23 108 LEU A C 1
ATOM 613 O O . LEU A 1 118 ? 46.524 22.065 21.458 1.00 24.17 108 LEU A O 1
ATOM 618 N N . ALA A 1 119 ? 44.654 22.720 20.417 1.00 21.97 109 ALA A N 1
ATOM 619 C CA . ALA A 1 119 ? 44.128 21.361 20.213 1.00 19.49 109 ALA A CA 1
ATOM 620 C C . ALA A 1 119 ? 44.843 20.495 19.158 1.00 18.77 109 ALA A C 1
ATOM 621 O O . ALA A 1 119 ? 44.914 19.268 19.278 1.00 16.55 109 ALA A O 1
ATOM 623 N N . GLY A 1 120 ? 45.314 21.131 18.095 1.00 19.16 110 GLY A N 1
ATOM 624 C CA . GLY A 1 120 ? 46.088 20.403 17.111 1.00 20.84 110 GLY A CA 1
ATOM 625 C C . GLY A 1 120 ? 47.345 19.871 17.801 1.00 22.27 110 GLY A C 1
ATOM 626 O O . GLY A 1 120 ? 47.796 18.761 17.499 1.00 23.74 110 GLY A O 1
ATOM 627 N N . LYS A 1 121 ? 47.908 20.643 18.736 1.00 23.02 111 LYS A N 1
ATOM 628 C CA . LYS A 1 121 ? 49.092 20.215 19.475 1.00 23.98 111 LYS A CA 1
ATOM 629 C C . LYS A 1 121 ? 48.755 18.933 20.285 1.00 24.60 111 LYS A C 1
ATOM 630 O O . LYS A 1 121 ? 49.481 17.931 20.221 1.00 23.86 111 LYS A O 1
ATOM 636 N N . ALA A 1 122 ? 47.648 19.004 21.030 1.00 22.19 112 ALA A N 1
ATOM 637 C CA . ALA A 1 122 ? 47.160 17.913 21.845 1.00 22.03 112 ALA A CA 1
ATOM 638 C C . ALA A 1 122 ? 46.841 16.707 20.990 1.00 21.69 112 ALA A C 1
ATOM 639 O O . ALA A 1 122 ? 47.084 15.573 21.409 1.00 23.12 112 ALA A O 1
ATOM 641 N N . VAL A 1 123 ? 46.299 16.915 19.804 1.00 20.77 113 VAL A N 1
ATOM 642 C CA . VAL A 1 123 ? 45.998 15.732 18.976 1.00 21.68 113 VAL A CA 1
ATOM 643 C C . VAL A 1 123 ? 47.317 15.017 18.677 1.00 23.60 113 VAL A C 1
ATOM 644 O O . VAL A 1 123 ? 47.458 13.818 18.797 1.00 22.50 113 VAL A O 1
ATOM 648 N N . SER A 1 124 ? 48.298 15.826 18.348 1.00 27.06 114 SER A N 1
ATOM 649 C CA . SER A 1 124 ? 49.600 15.355 17.973 1.00 29.36 114 SER A CA 1
ATOM 650 C C . SER A 1 124 ? 50.336 14.656 19.135 1.00 28.52 114 SER A C 1
ATOM 651 O O . SER A 1 124 ? 50.992 13.639 18.984 1.00 28.48 114 SER A O 1
ATOM 654 N N . GLU A 1 125 ? 50.180 15.202 20.313 1.00 28.06 115 GLU A N 1
ATOM 655 C CA . GLU A 1 125 ? 50.803 14.655 21.484 1.00 27.07 115 GLU A CA 1
ATOM 656 C C . GLU A 1 125 ? 50.235 13.324 21.939 1.00 26.13 115 GLU A C 1
ATOM 657 O O . GLU A 1 125 ? 50.994 12.453 22.348 1.00 26.45 115 GLU A O 1
ATOM 663 N N . ILE A 1 126 ? 48.907 13.191 21.871 1.00 22.42 116 ILE A N 1
ATOM 664 C CA . ILE A 1 126 ? 48.208 11.993 22.285 1.00 21.09 116 ILE A CA 1
ATOM 665 C C . ILE A 1 126 ? 48.569 10.815 21.410 1.00 21.59 116 ILE A C 1
ATOM 666 O O . ILE A 1 126 ? 48.789 9.721 21.895 1.00 22.37 116 ILE A O 1
ATOM 671 N N . THR A 1 127 ? 48.551 11.050 20.115 1.00 22.20 117 THR A N 1
ATOM 672 C CA . THR A 1 127 ? 48.888 10.047 19.133 1.00 25.66 117 THR A CA 1
ATOM 673 C C . THR A 1 127 ? 50.314 9.651 19.433 1.00 27.18 117 THR A C 1
ATOM 674 O O . THR A 1 127 ? 50.683 8.487 19.322 1.00 27.27 117 THR A O 1
ATOM 678 N N . GLY A 1 128 ? 51.123 10.635 19.822 1.00 29.10 118 GLY A N 1
ATOM 679 C CA . GLY A 1 128 ? 52.506 10.335 20.154 1.00 30.54 118 GLY A CA 1
ATOM 680 C C . GLY A 1 128 ? 52.556 9.257 21.233 1.00 31.82 118 GLY A C 1
ATOM 681 O O . GLY A 1 128 ? 53.329 8.303 21.136 1.00 32.60 118 GLY A O 1
ATOM 682 N N . ARG A 1 129 ? 51.736 9.394 22.270 1.00 30.93 119 ARG A N 1
ATOM 683 C CA . ARG A 1 129 ? 51.746 8.396 23.332 1.00 31.62 119 ARG A CA 1
ATOM 684 C C . ARG A 1 129 ? 50.962 7.138 22.955 1.00 32.13 119 ARG A C 1
ATOM 685 O O . ARG A 1 129 ? 50.670 6.303 23.808 1.00 30.00 119 ARG A O 1
ATOM 693 N N . ARG A 1 130 ? 50.645 7.013 21.667 1.00 33.14 120 ARG A N 1
ATOM 694 C CA . ARG A 1 130 ? 49.886 5.884 21.128 1.00 35.08 120 ARG A CA 1
ATOM 695 C C . ARG A 1 130 ? 48.443 5.695 21.641 1.00 34.31 120 ARG A C 1
ATOM 696 O O . ARG A 1 130 ? 47.903 4.580 21.646 1.00 35.17 120 ARG A O 1
ATOM 704 N N . LYS A 1 131 ? 47.806 6.763 22.087 1.00 32.58 121 LYS A N 1
ATOM 705 C CA . LYS A 1 131 ? 46.428 6.608 22.499 1.00 31.28 121 LYS A CA 1
ATOM 706 C C . LYS A 1 131 ? 45.584 7.380 21.509 1.00 30.65 121 LYS A C 1
ATOM 707 O O . LYS A 1 131 ? 46.061 8.324 20.832 1.00 30.60 121 LYS A O 1
ATOM 713 N N . LEU A 1 132 ? 44.327 6.983 21.408 1.00 27.48 122 LEU A N 1
ATOM 714 C CA . LEU A 1 132 ? 43.454 7.673 20.490 1.00 25.32 122 LEU A CA 1
ATOM 715 C C . LEU A 1 132 ? 42.967 9.001 21.032 1.00 22.58 122 LEU A C 1
ATOM 716 O O . LEU A 1 132 ? 42.526 9.055 22.151 1.00 21.51 122 LEU A O 1
ATOM 721 N N . PRO A 1 133 ? 43.143 10.110 20.272 1.00 22.07 123 PRO A N 1
ATOM 722 C CA . PRO A 1 133 ? 42.653 11.420 20.743 1.00 20.92 123 PRO A CA 1
ATOM 723 C C . PRO A 1 133 ? 41.116 11.455 20.426 1.00 21.87 123 PRO A C 1
ATOM 724 O O . PRO A 1 133 ? 40.660 10.986 19.353 1.00 23.53 123 PRO A O 1
ATOM 728 N N . VAL A 1 134 ? 40.323 11.988 21.346 1.00 22.20 124 VAL A N 1
ATOM 729 C CA . VAL A 1 134 ? 38.860 12.053 21.188 1.00 19.83 124 VAL A CA 1
ATOM 730 C C . VAL A 1 134 ? 38.389 13.478 21.436 1.00 20.51 124 VAL A C 1
ATOM 731 O O . VAL A 1 134 ? 38.519 13.980 22.548 1.00 20.98 124 VAL A O 1
ATOM 735 N N . LEU A 1 135 ? 37.866 14.124 20.395 1.00 18.84 125 LEU A N 1
ATOM 736 C CA . LEU A 1 135 ? 37.353 15.490 20.514 1.00 20.12 125 LEU A CA 1
ATOM 737 C C . LEU A 1 135 ? 35.940 15.425 21.105 1.00 21.18 125 LEU A C 1
ATOM 738 O O . LEU A 1 135 ? 35.052 14.902 20.476 1.00 21.36 125 LEU A O 1
ATOM 743 N N . VAL A 1 136 ? 35.740 15.952 22.308 1.00 21.96 126 VAL A N 1
ATOM 744 C CA . VAL A 1 136 ? 34.439 15.877 22.967 1.00 22.87 126 VAL A CA 1
ATOM 745 C C . VAL A 1 136 ? 33.856 17.233 23.267 1.00 25.14 126 VAL A C 1
ATOM 746 O O . VAL A 1 136 ? 34.391 18.019 24.084 1.00 24.93 126 VAL A O 1
ATOM 750 N N . GLY A 1 137 ? 32.740 17.518 22.613 1.00 26.07 127 GLY A N 1
ATOM 751 C CA . GLY A 1 137 ? 32.139 18.809 22.835 1.00 25.19 127 GLY A CA 1
ATOM 752 C C . GLY A 1 137 ? 31.192 19.256 21.748 1.00 25.52 127 GLY A C 1
ATOM 753 O O . GLY A 1 137 ? 31.061 18.630 20.682 1.00 24.57 127 GLY A O 1
ATOM 754 N N . GLY A 1 138 ? 30.545 20.376 22.035 1.00 25.10 128 GLY A N 1
ATOM 755 C CA . GLY A 1 138 ? 29.557 20.872 21.127 1.00 27.94 128 GLY A CA 1
ATOM 756 C C . GLY A 1 138 ? 29.712 22.222 20.488 1.00 27.65 128 GLY A C 1
ATOM 757 O O . GLY A 1 138 ? 28.701 22.721 19.973 1.00 29.08 128 GLY A O 1
ATOM 758 N N . SER A 1 139 ? 30.904 22.821 20.511 1.00 26.50 129 SER A N 1
ATOM 759 C CA . SER A 1 139 ? 31.051 24.123 19.845 1.00 26.00 129 SER A CA 1
ATOM 760 C C . SER A 1 139 ? 31.502 23.816 18.450 1.00 26.26 129 SER A C 1
ATOM 761 O O . SER A 1 139 ? 32.680 23.578 18.193 1.00 24.92 129 SER A O 1
ATOM 764 N N . ASN A 1 140 ? 30.526 23.793 17.561 1.00 27.94 130 ASN A N 1
ATOM 765 C CA . ASN A 1 140 ? 30.781 23.484 16.170 1.00 29.74 130 ASN A CA 1
ATOM 766 C C . ASN A 1 140 ? 31.786 24.456 15.577 1.00 29.41 130 ASN A C 1
ATOM 767 O O . ASN A 1 140 ? 32.523 24.093 14.694 1.00 30.08 130 ASN A O 1
ATOM 772 N N . SER A 1 141 ? 31.890 25.659 16.129 1.00 29.43 131 SER A N 1
ATOM 773 C CA . SER A 1 141 ? 32.889 26.596 15.650 1.00 28.08 131 SER A CA 1
ATOM 774 C C . SER A 1 141 ? 34.311 26.121 16.046 1.00 29.37 131 SER A C 1
ATOM 775 O O . SER A 1 141 ? 35.287 26.375 15.314 1.00 31.36 131 SER A O 1
ATOM 778 N N . PHE A 1 142 ? 34.448 25.457 17.193 1.00 27.50 132 PHE A N 1
ATOM 779 C CA . PHE A 1 142 ? 35.751 24.954 17.616 1.00 25.73 132 PHE A CA 1
ATOM 780 C C . PHE A 1 142 ? 36.055 23.664 16.894 1.00 25.30 132 PHE A C 1
ATOM 781 O O . PHE A 1 142 ? 37.180 23.442 16.475 1.00 26.82 132 PHE A O 1
ATOM 789 N N . ILE A 1 143 ? 35.058 22.809 16.745 1.00 24.36 133 ILE A N 1
ATOM 790 C CA . ILE A 1 143 ? 35.277 21.565 16.045 1.00 24.63 133 ILE A CA 1
ATOM 791 C C . ILE A 1 143 ? 35.726 21.849 14.600 1.00 26.44 133 ILE A C 1
ATOM 792 O O . ILE A 1 143 ? 36.682 21.255 14.106 1.00 27.71 133 ILE A O 1
ATOM 797 N N . HIS A 1 144 ? 35.035 22.747 13.920 1.00 27.66 134 HIS A N 1
ATOM 798 C CA . HIS A 1 144 ? 35.384 23.106 12.534 1.00 28.80 134 HIS A CA 1
ATOM 799 C C . HIS A 1 144 ? 36.753 23.781 12.397 1.00 27.76 134 HIS A C 1
ATOM 800 O O . HIS A 1 144 ? 37.561 23.394 11.562 1.00 28.44 134 HIS A O 1
ATOM 807 N N . ALA A 1 145 ? 37.023 24.783 13.217 1.00 28.52 135 ALA A N 1
ATOM 808 C CA . ALA A 1 145 ? 38.306 25.454 13.159 1.00 27.88 135 ALA A CA 1
ATOM 809 C C . ALA A 1 145 ? 39.439 24.432 13.257 1.00 28.86 135 ALA A C 1
ATOM 810 O O . ALA A 1 145 ? 40.398 24.487 12.485 1.00 29.32 135 ALA A O 1
ATOM 812 N N . LEU A 1 146 ? 39.313 23.505 14.200 1.00 27.92 136 LEU A N 1
ATOM 813 C CA . LEU A 1 146 ? 40.335 22.507 14.408 1.00 28.66 136 LEU A CA 1
ATOM 814 C C . LEU A 1 146 ? 40.496 21.499 13.295 1.00 29.66 136 LEU A C 1
ATOM 815 O O . LEU A 1 146 ? 41.613 21.209 12.910 1.00 30.65 136 LEU A O 1
ATOM 820 N N . LEU A 1 147 ? 39.388 20.989 12.760 1.00 31.22 137 LEU A N 1
ATOM 821 C CA . LEU A 1 147 ? 39.413 19.939 11.749 1.00 31.34 137 LEU A CA 1
ATOM 822 C C . LEU A 1 147 ? 39.724 20.291 10.295 1.00 33.40 137 LEU A C 1
ATOM 823 O O . LEU A 1 147 ? 40.277 19.444 9.595 1.00 35.19 137 LEU A O 1
ATOM 828 N N . VAL A 1 148 ? 39.388 21.487 9.818 1.00 33.74 138 VAL A N 1
ATOM 829 C CA . VAL A 1 148 ? 39.683 21.794 8.414 1.00 36.44 138 VAL A CA 1
ATOM 830 C C . VAL A 1 148 ? 41.183 21.835 8.005 1.00 38.15 138 VAL A C 1
ATOM 831 O O . VAL A 1 148 ? 42.099 21.944 8.818 1.00 37.12 138 VAL A O 1
ATOM 835 N N . ASP A 1 149 ? 41.392 21.724 6.707 1.00 41.35 139 ASP A N 1
ATOM 836 C CA . ASP A 1 149 ? 42.715 21.760 6.134 1.00 45.47 139 ASP A CA 1
ATOM 837 C C . ASP A 1 149 ? 43.308 23.162 6.156 1.00 45.62 139 ASP A C 1
ATOM 838 O O . ASP A 1 149 ? 44.472 23.353 6.467 1.00 43.99 139 ASP A O 1
ATOM 843 N N . ARG A 1 150 ? 42.503 24.143 5.793 1.00 47.53 140 ARG A N 1
ATOM 844 C CA . ARG A 1 150 ? 42.972 25.515 5.837 1.00 51.13 140 ARG A CA 1
ATOM 845 C C . ARG A 1 150 ? 41.930 26.284 6.633 1.00 51.15 140 ARG A C 1
ATOM 846 O O . ARG A 1 150 ? 40.753 26.306 6.293 1.00 50.95 140 ARG A O 1
ATOM 854 N N . PHE A 1 151 ? 42.358 26.906 7.714 1.00 51.75 141 PHE A N 1
ATOM 855 C CA . PHE A 1 151 ? 41.391 27.609 8.502 1.00 52.88 141 PHE A CA 1
ATOM 856 C C . PHE A 1 151 ? 41.169 29.018 8.007 1.00 54.93 141 PHE A C 1
ATOM 857 O O . PHE A 1 151 ? 42.122 29.755 7.776 1.00 55.72 141 PHE A O 1
ATOM 865 N N . ASP A 1 152 ? 39.898 29.382 7.841 1.00 57.27 142 ASP A N 1
ATOM 866 C CA . ASP A 1 152 ? 39.526 30.721 7.399 1.00 59.33 142 ASP A CA 1
ATOM 867 C C . ASP A 1 152 ? 39.457 31.544 8.665 1.00 60.12 142 ASP A C 1
ATOM 868 O O . ASP A 1 152 ? 38.414 31.661 9.301 1.00 58.17 142 ASP A O 1
ATOM 873 N N . SER A 1 153 ? 40.616 32.077 9.024 1.00 63.19 143 SER A N 1
ATOM 874 C CA . SER A 1 153 ? 40.810 32.889 10.214 1.00 66.51 143 SER A CA 1
ATOM 875 C C . SER A 1 153 ? 39.657 33.871 10.338 1.00 68.78 143 SER A C 1
ATOM 876 O O . SER A 1 153 ? 38.848 33.789 11.262 1.00 68.90 143 SER A O 1
ATOM 879 N N . SER A 1 154 ? 39.572 34.785 9.378 1.00 71.38 144 SER A N 1
ATOM 880 C CA . SER A 1 154 ? 38.516 35.785 9.369 1.00 73.78 144 SER A CA 1
ATOM 881 C C . SER A 1 154 ? 37.349 35.321 8.518 1.00 75.38 144 SER A C 1
ATOM 882 O O . SER A 1 154 ? 36.797 36.106 7.742 1.00 75.19 144 SER A O 1
ATOM 885 N N . GLY A 1 155 ? 36.997 34.042 8.653 1.00 77.20 145 GLY A N 1
ATOM 886 C CA . GLY A 1 155 ? 35.869 33.498 7.915 1.00 79.68 145 GLY A CA 1
ATOM 887 C C . GLY A 1 155 ? 34.778 34.533 8.042 1.00 81.43 145 GLY A C 1
ATOM 888 O O . GLY A 1 155 ? 34.359 35.118 7.040 1.00 82.18 145 GLY A O 1
ATOM 889 N N . PRO A 1 156 ? 34.297 34.781 9.275 1.00 82.50 146 PRO A N 1
ATOM 890 C CA . PRO A 1 156 ? 33.246 35.776 9.537 1.00 82.75 146 PRO A CA 1
ATOM 891 C C . PRO A 1 156 ? 33.890 37.159 9.657 1.00 82.89 146 PRO A C 1
ATOM 892 O O . PRO A 1 156 ? 34.980 37.215 10.274 1.00 82.87 146 PRO A O 1
ATOM 896 N N . GLU A 1 170 ? 39.955 19.523 2.382 1.00 44.67 160 GLU A N 1
ATOM 897 C CA . GLU A 1 170 ? 38.877 19.127 3.340 1.00 43.31 160 GLU A CA 1
ATOM 898 C C . GLU A 1 170 ? 39.378 18.984 4.799 1.00 40.09 160 GLU A C 1
ATOM 899 O O . GLU A 1 170 ? 39.726 19.981 5.428 1.00 38.50 160 GLU A O 1
ATOM 905 N N . LEU A 1 171 ? 39.408 17.760 5.324 1.00 36.83 161 LEU A N 1
ATOM 906 C CA . LEU A 1 171 ? 39.836 17.547 6.714 1.00 35.25 161 LEU A CA 1
ATOM 907 C C . LEU A 1 171 ? 41.307 17.205 6.983 1.00 34.31 161 LEU A C 1
ATOM 908 O O . LEU A 1 171 ? 41.975 16.504 6.266 1.00 33.17 161 LEU A O 1
ATOM 913 N N . ARG A 1 172 ? 41.796 17.804 8.042 1.00 35.24 162 ARG A N 1
ATOM 914 C CA . ARG A 1 172 ? 43.153 17.685 8.485 1.00 34.93 162 ARG A CA 1
ATOM 915 C C . ARG A 1 172 ? 43.425 16.288 8.986 1.00 34.64 162 ARG A C 1
ATOM 916 O O . ARG A 1 172 ? 44.526 15.785 8.825 1.00 35.38 162 ARG A O 1
ATOM 924 N N . TYR A 1 173 ? 42.424 15.658 9.595 1.00 32.55 163 TYR A N 1
ATOM 925 C CA . TYR A 1 173 ? 42.630 14.345 10.139 1.00 30.64 163 TYR A CA 1
ATOM 926 C C . TYR A 1 173 ? 41.776 13.264 9.497 1.00 30.73 163 TYR A C 1
ATOM 927 O O . TYR A 1 173 ? 40.963 13.501 8.628 1.00 30.54 163 TYR A O 1
ATOM 936 N N . ASP A 1 174 ? 41.987 12.052 9.962 1.00 30.25 164 ASP A N 1
ATOM 937 C CA . ASP A 1 174 ? 41.231 10.905 9.538 1.00 29.12 164 ASP A CA 1
ATOM 938 C C . ASP A 1 174 ? 40.202 10.789 10.673 1.00 27.81 164 ASP A C 1
ATOM 939 O O . ASP A 1 174 ? 40.471 10.193 11.723 1.00 25.94 164 ASP A O 1
ATOM 944 N N . CYS A 1 175 ? 39.031 11.366 10.457 1.00 26.64 165 CYS A N 1
ATOM 945 C CA . CYS A 1 175 ? 37.991 11.394 11.477 1.00 27.57 165 CYS A CA 1
ATOM 946 C C . CYS A 1 175 ? 36.909 10.322 11.498 1.00 27.32 165 CYS A C 1
ATOM 947 O O . CYS A 1 175 ? 36.502 9.807 10.467 1.00 27.36 165 CYS A O 1
ATOM 950 N N . CYS A 1 176 ? 36.437 10.015 12.702 1.00 26.37 166 CYS A N 1
ATOM 951 C CA . CYS A 1 176 ? 35.310 9.114 12.903 1.00 24.73 166 CYS A CA 1
ATOM 952 C C . CYS A 1 176 ? 34.425 10.048 13.738 1.00 24.20 166 CYS A C 1
ATOM 953 O O . CYS A 1 176 ? 34.869 10.608 14.727 1.00 23.70 166 CYS A O 1
ATOM 956 N N . PHE A 1 177 ? 33.184 10.232 13.310 1.00 23.78 167 PHE A N 1
ATOM 957 C CA . PHE A 1 177 ? 32.268 11.130 13.970 1.00 21.32 167 PHE A CA 1
ATOM 958 C C . PHE A 1 177 ? 31.150 10.379 14.627 1.00 21.41 167 PHE A C 1
ATOM 959 O O . PHE A 1 177 ? 30.370 9.759 13.941 1.00 21.56 167 PHE A O 1
ATOM 967 N N . LEU A 1 178 ? 31.057 10.409 15.945 1.00 21.84 168 LEU A N 1
ATOM 968 C CA . LEU A 1 178 ? 29.926 9.770 16.597 1.00 21.46 168 LEU A CA 1
ATOM 969 C C . LEU A 1 178 ? 29.031 10.953 16.967 1.00 23.26 168 LEU A C 1
ATOM 970 O O . LEU A 1 178 ? 29.499 11.916 17.585 1.00 24.19 168 LEU A O 1
ATOM 975 N N . TRP A 1 179 ? 27.776 10.889 16.553 1.00 22.11 169 TRP A N 1
ATOM 976 C CA . TRP A 1 179 ? 26.819 11.933 16.852 1.00 24.16 169 TRP A CA 1
ATOM 977 C C . TRP A 1 179 ? 25.743 11.322 17.766 1.00 24.46 169 TRP A C 1
ATOM 978 O O . TRP A 1 179 ? 25.016 10.414 17.353 1.00 23.92 169 TRP A O 1
ATOM 989 N N . VAL A 1 180 ? 25.687 11.800 19.020 1.00 24.38 170 VAL A N 1
ATOM 990 C CA . VAL A 1 180 ? 24.704 11.313 19.981 1.00 24.50 170 VAL A CA 1
ATOM 991 C C . VAL A 1 180 ? 23.468 12.179 19.849 1.00 24.78 170 VAL A C 1
ATOM 992 O O . VAL A 1 180 ? 23.498 13.363 20.111 1.00 26.07 170 VAL A O 1
ATOM 996 N N . ASP A 1 181 ? 22.382 11.575 19.410 1.00 25.15 171 ASP A N 1
ATOM 997 C CA . ASP A 1 181 ? 21.167 12.309 19.189 1.00 25.60 171 ASP A CA 1
ATOM 998 C C . ASP A 1 181 ? 20.072 11.931 20.205 1.00 24.52 171 ASP A C 1
ATOM 999 O O . ASP A 1 181 ? 19.982 10.800 20.694 1.00 20.49 171 ASP A O 1
ATOM 1004 N N . VAL A 1 182 ? 19.251 12.920 20.527 1.00 24.79 172 VAL A N 1
ATOM 1005 C CA . VAL A 1 182 ? 18.160 12.756 21.457 1.00 23.99 172 VAL A CA 1
ATOM 1006 C C . VAL A 1 182 ? 16.948 13.482 20.865 1.00 26.92 172 VAL A C 1
ATOM 1007 O O . VAL A 1 182 ? 17.093 14.557 20.291 1.00 29.12 172 VAL A O 1
ATOM 1011 N N . SER A 1 183 ? 15.755 12.922 20.945 1.00 27.43 173 SER A N 1
ATOM 1012 C CA . SER A 1 183 ? 14.645 13.672 20.415 1.00 29.84 173 SER A CA 1
ATOM 1013 C C . SER A 1 183 ? 14.549 15.029 21.133 1.00 30.60 173 SER A C 1
ATOM 1014 O O . SER A 1 183 ? 14.757 15.106 22.329 1.00 29.94 173 SER A O 1
ATOM 1017 N N . VAL A 1 184 ? 14.246 16.099 20.402 1.00 31.80 174 VAL A N 1
ATOM 1018 C CA . VAL A 1 184 ? 14.172 17.417 21.020 1.00 32.78 174 VAL A CA 1
ATOM 1019 C C . VAL A 1 184 ? 13.383 17.461 22.313 1.00 31.69 174 VAL A C 1
ATOM 1020 O O . VAL A 1 184 ? 13.899 17.904 23.338 1.00 30.74 174 VAL A O 1
ATOM 1024 N N . LYS A 1 185 ? 12.150 16.977 22.278 1.00 31.03 175 LYS A N 1
ATOM 1025 C CA . LYS A 1 185 ? 11.335 16.985 23.489 1.00 29.98 175 LYS A CA 1
ATOM 1026 C C . LYS A 1 185 ? 12.010 16.315 24.682 1.00 27.62 175 LYS A C 1
ATOM 1027 O O . LYS A 1 185 ? 12.012 16.847 25.762 1.00 27.97 175 LYS A O 1
ATOM 1033 N N . VAL A 1 186 ? 12.564 15.128 24.497 1.00 27.91 176 VAL A N 1
ATOM 1034 C CA . VAL A 1 186 ? 13.233 14.476 25.609 1.00 25.26 176 VAL A CA 1
ATOM 1035 C C . VAL A 1 186 ? 14.443 15.302 26.066 1.00 24.52 176 VAL A C 1
ATOM 1036 O O . VAL A 1 186 ? 14.664 15.481 27.259 1.00 24.51 176 VAL A O 1
ATOM 1040 N N . LEU A 1 187 ? 15.183 15.842 25.101 1.00 22.69 177 LEU A N 1
ATOM 1041 C CA . LEU A 1 187 ? 16.369 16.622 25.371 1.00 20.64 177 LEU A CA 1
ATOM 1042 C C . LEU A 1 187 ? 15.978 17.849 26.157 1.00 22.79 177 LEU A C 1
ATOM 1043 O O . LEU A 1 187 ? 16.530 18.138 27.201 1.00 24.88 177 LEU A O 1
ATOM 1048 N N . THR A 1 188 ? 14.999 18.556 25.635 1.00 25.19 178 THR A N 1
ATOM 1049 C CA . THR A 1 188 ? 14.416 19.737 26.246 1.00 25.29 178 THR A CA 1
ATOM 1050 C C . THR A 1 188 ? 14.092 19.466 27.723 1.00 25.63 178 THR A C 1
ATOM 1051 O O . THR A 1 188 ? 14.551 20.169 28.625 1.00 27.64 178 THR A O 1
ATOM 1055 N N . ASP A 1 189 ? 13.285 18.449 27.965 1.00 23.98 179 ASP A N 1
ATOM 1056 C CA . ASP A 1 189 ? 12.931 18.058 29.306 1.00 24.60 179 ASP A CA 1
ATOM 1057 C C . ASP A 1 189 ? 14.141 17.658 30.154 1.00 22.76 179 ASP A C 1
ATOM 1058 O O . ASP A 1 189 ? 14.215 17.973 31.347 1.00 21.95 179 ASP A O 1
ATOM 1063 N N . TYR A 1 190 ? 15.100 16.958 29.555 1.00 22.54 180 TYR A N 1
ATOM 1064 C CA . TYR A 1 190 ? 16.259 16.571 30.361 1.00 21.64 180 TYR A CA 1
ATOM 1065 C C . TYR A 1 190 ? 17.047 17.796 30.739 1.00 18.96 180 TYR A C 1
ATOM 1066 O O . TYR A 1 190 ? 17.465 17.916 31.854 1.00 18.97 180 TYR A O 1
ATOM 1075 N N . LEU A 1 191 ? 17.192 18.706 29.794 1.00 18.85 181 LEU A N 1
ATOM 1076 C CA . LEU A 1 191 ? 17.899 19.968 29.978 1.00 20.14 181 LEU A CA 1
ATOM 1077 C C . LEU A 1 191 ? 17.302 20.880 31.061 1.00 20.94 181 LEU A C 1
ATOM 1078 O O . LEU A 1 191 ? 18.026 21.583 31.719 1.00 23.29 181 LEU A O 1
ATOM 1083 N N . ALA A 1 192 ? 15.986 20.844 31.238 1.00 20.99 182 ALA A N 1
ATOM 1084 C CA . ALA A 1 192 ? 15.316 21.612 32.272 1.00 20.00 182 ALA A CA 1
ATOM 1085 C C . ALA A 1 192 ? 15.631 20.896 33.562 1.00 19.71 182 ALA A C 1
ATOM 1086 O O . ALA A 1 192 ? 15.920 21.531 34.568 1.00 22.59 182 ALA A O 1
ATOM 1088 N N . LYS A 1 193 ? 15.534 19.578 33.567 1.00 20.01 183 LYS A N 1
ATOM 1089 C CA . LYS A 1 193 ? 15.844 18.888 34.791 1.00 20.22 183 LYS A CA 1
ATOM 1090 C C . LYS A 1 193 ? 17.305 19.175 35.206 1.00 21.93 183 LYS A C 1
ATOM 1091 O O . LYS A 1 193 ? 17.595 19.464 36.371 1.00 23.76 183 LYS A O 1
ATOM 1097 N N . ARG A 1 194 ? 18.224 19.123 34.251 1.00 20.42 184 ARG A N 1
ATOM 1098 C CA . ARG A 1 194 ? 19.609 19.360 34.555 1.00 19.83 184 ARG A CA 1
ATOM 1099 C C . ARG A 1 194 ? 19.807 20.797 35.140 1.00 19.08 184 ARG A C 1
ATOM 1100 O O . ARG A 1 194 ? 20.671 21.021 35.970 1.00 19.39 184 ARG A O 1
ATOM 1108 N N . VAL A 1 195 ? 19.002 21.761 34.722 1.00 18.18 185 VAL A N 1
ATOM 1109 C CA . VAL A 1 195 ? 19.185 23.061 35.288 1.00 19.55 185 VAL A CA 1
ATOM 1110 C C . VAL A 1 195 ? 18.858 22.923 36.780 1.00 21.27 185 VAL A C 1
ATOM 1111 O O . VAL A 1 195 ? 19.595 23.432 37.629 1.00 21.85 185 VAL A O 1
ATOM 1115 N N . ASP A 1 196 ? 17.778 22.204 37.102 1.00 22.76 186 ASP A N 1
ATOM 1116 C CA . ASP A 1 196 ? 17.396 21.978 38.502 1.00 23.90 186 ASP A CA 1
ATOM 1117 C C . ASP A 1 196 ? 18.534 21.271 39.280 1.00 23.94 186 ASP A C 1
ATOM 1118 O O . ASP A 1 196 ? 18.845 21.647 40.389 1.00 25.81 186 ASP A O 1
ATOM 1123 N N . ASP A 1 197 ? 19.167 20.262 38.708 1.00 24.48 187 ASP A N 1
ATOM 1124 C CA . ASP A 1 197 ? 20.283 19.583 39.382 1.00 25.00 187 ASP A CA 1
ATOM 1125 C C . ASP A 1 197 ? 21.486 20.523 39.613 1.00 24.19 187 ASP A C 1
ATOM 1126 O O . ASP A 1 197 ? 22.205 20.355 40.546 1.00 24.28 187 ASP A O 1
ATOM 1131 N N . MET A 1 198 ? 21.729 21.464 38.709 1.00 26.67 188 MET A N 1
ATOM 1132 C CA . MET A 1 198 ? 22.826 22.458 38.839 1.00 27.41 188 MET A CA 1
ATOM 1133 C C . MET A 1 198 ? 22.506 23.419 39.980 1.00 26.88 188 MET A C 1
ATOM 1134 O O . MET A 1 198 ? 23.389 23.827 40.713 1.00 26.02 188 MET A O 1
ATOM 1139 N N . LEU A 1 199 ? 21.238 23.779 40.125 1.00 26.88 189 LEU A N 1
ATOM 1140 C CA . LEU A 1 199 ? 20.860 24.691 41.202 1.00 28.69 189 LEU A CA 1
ATOM 1141 C C . LEU A 1 199 ? 20.982 23.919 42.501 1.00 28.77 189 LEU A C 1
ATOM 1142 O O . LEU A 1 199 ? 21.465 24.449 43.485 1.00 30.00 189 LEU A O 1
ATOM 1147 N N . GLU A 1 200 ? 20.542 22.670 42.508 1.00 30.26 190 GLU A N 1
ATOM 1148 C CA . GLU A 1 200 ? 20.624 21.856 43.718 1.00 31.38 190 GL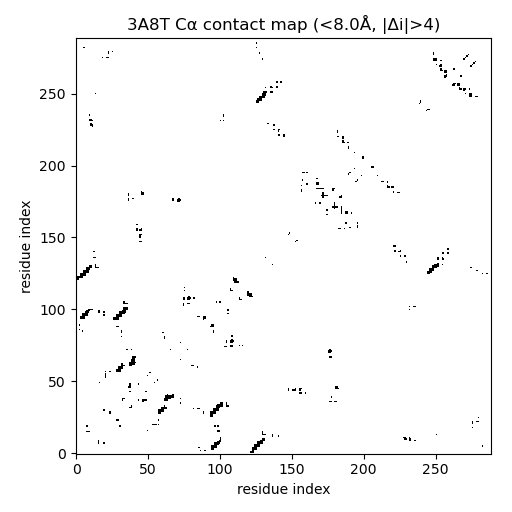U A CA 1
ATOM 1149 C C . GLU A 1 200 ? 22.082 21.626 44.159 1.00 31.85 190 GLU A C 1
ATOM 1150 O O . GLU A 1 200 ? 22.380 21.519 45.350 1.00 33.15 190 GLU A O 1
ATOM 1156 N N . LEU A 1 201 ? 22.994 21.591 43.197 1.00 30.64 191 LEU A N 1
ATOM 1157 C CA . LEU A 1 201 ? 24.413 21.398 43.473 1.00 29.53 191 LEU A CA 1
ATOM 1158 C C . LEU A 1 201 ? 25.059 22.696 43.949 1.00 28.93 191 LEU A C 1
ATOM 1159 O O . LEU A 1 201 ? 26.150 22.688 44.404 1.00 29.62 191 LEU A O 1
ATOM 1164 N N . GLY A 1 202 ? 24.405 23.820 43.766 1.00 29.20 192 GLY A N 1
ATOM 1165 C CA . GLY A 1 202 ? 24.988 25.062 44.224 1.00 30.34 192 GLY A CA 1
ATOM 1166 C C . GLY A 1 202 ? 25.340 26.043 43.116 1.00 30.52 192 GLY A C 1
ATOM 1167 O O . GLY A 1 202 ? 26.189 26.928 43.313 1.00 30.17 192 GLY A O 1
ATOM 1168 N N . MET A 1 203 ? 24.708 25.898 41.950 1.00 28.05 193 MET A N 1
ATOM 1169 C CA . MET A 1 203 ? 24.999 26.820 40.865 1.00 26.64 193 MET A CA 1
ATOM 1170 C C . MET A 1 203 ? 24.808 28.314 41.224 1.00 24.43 193 MET A C 1
ATOM 1171 O O . MET A 1 203 ? 25.599 29.141 40.821 1.00 26.27 193 MET A O 1
ATOM 1176 N N . PHE A 1 204 ? 23.761 28.630 41.967 1.00 22.15 194 PHE A N 1
ATOM 1177 C CA . PHE A 1 204 ? 23.432 29.982 42.360 1.00 23.14 194 PHE A CA 1
ATOM 1178 C C . PHE A 1 204 ? 24.509 30.639 43.236 1.00 24.15 194 PHE A C 1
ATOM 1179 O O . PHE A 1 204 ? 24.886 31.779 43.029 1.00 26.54 194 PHE A O 1
ATOM 1187 N N . ASP A 1 205 ? 25.021 29.913 44.205 1.00 25.46 195 ASP A N 1
ATOM 1188 C CA . ASP A 1 205 ? 26.065 30.432 45.055 1.00 25.09 195 ASP A CA 1
ATOM 1189 C C . ASP A 1 205 ? 27.328 30.597 44.269 1.00 23.05 195 ASP A C 1
ATOM 1190 O O . ASP A 1 205 ? 28.098 31.451 44.529 1.00 23.65 195 ASP A O 1
ATOM 1195 N N . GLU A 1 206 ? 27.525 29.758 43.285 1.00 22.72 196 GLU A N 1
ATOM 1196 C CA . GLU A 1 206 ? 28.717 29.827 42.442 1.00 22.03 196 GLU A CA 1
ATOM 1197 C C . GLU A 1 206 ? 28.653 31.137 41.655 1.00 22.12 196 GLU A C 1
ATOM 1198 O O . GLU A 1 206 ? 29.627 31.880 41.551 1.00 22.77 196 GLU A O 1
ATOM 1204 N N . LEU A 1 207 ? 27.471 31.426 41.120 1.00 21.68 197 LEU A N 1
ATOM 1205 C CA . LEU A 1 207 ? 27.284 32.618 40.326 1.00 19.48 197 LEU A CA 1
ATOM 1206 C C . LEU A 1 207 ? 27.291 33.859 41.214 1.00 20.51 197 LEU A C 1
ATOM 1207 O O . LEU A 1 207 ? 27.749 34.918 40.790 1.00 22.27 197 LEU A O 1
ATOM 1212 N N . ALA A 1 208 ? 26.782 33.755 42.440 1.00 19.67 198 ALA A N 1
ATOM 1213 C CA . ALA A 1 208 ? 26.797 34.913 43.336 1.00 20.57 198 ALA A CA 1
ATOM 1214 C C . ALA A 1 208 ? 28.238 35.273 43.661 1.00 21.27 198 ALA A C 1
ATOM 1215 O O . ALA A 1 208 ? 28.560 36.438 43.808 1.00 23.31 198 ALA A O 1
ATOM 1217 N N . GLU A 1 209 ? 29.105 34.273 43.764 1.00 23.66 199 GLU A N 1
ATOM 1218 C CA . GLU A 1 209 ? 30.514 34.506 44.094 1.00 25.62 199 GLU A CA 1
ATOM 1219 C C . GLU A 1 209 ? 31.275 35.004 42.862 1.00 25.40 199 GLU A C 1
ATOM 1220 O O . GLU A 1 209 ? 32.248 35.757 42.972 1.00 25.06 199 GLU A O 1
ATOM 1226 N N . PHE A 1 210 ? 30.805 34.606 41.686 1.00 24.02 200 PHE A N 1
ATOM 1227 C CA . PHE A 1 210 ? 31.423 35.017 40.424 1.00 24.45 200 PHE A CA 1
ATOM 1228 C C . PHE A 1 210 ? 31.072 36.492 40.110 1.00 26.18 200 PHE A C 1
ATOM 1229 O O . PHE A 1 210 ? 31.840 37.250 39.471 1.00 23.23 200 PHE A O 1
ATOM 1237 N N . TYR A 1 211 ? 29.900 36.880 40.610 1.00 26.75 201 TYR A N 1
ATOM 1238 C CA . TYR A 1 211 ? 29.362 38.203 40.415 1.00 27.16 201 TYR A CA 1
ATOM 1239 C C . TYR A 1 211 ? 30.293 39.294 40.877 1.00 27.85 201 TYR A C 1
ATOM 1240 O O . TYR A 1 211 ? 30.915 39.194 41.922 1.00 29.26 201 TYR A O 1
ATOM 1249 N N . SER A 1 212 ? 30.339 40.363 40.100 1.00 29.87 202 SER A N 1
ATOM 1250 C CA . SER A 1 212 ? 31.206 41.500 40.383 1.00 32.20 202 SER A CA 1
ATOM 1251 C C . SER A 1 212 ? 30.692 42.812 39.792 1.00 33.21 202 SER A C 1
ATOM 1252 O O . SER A 1 212 ? 30.544 42.939 38.581 1.00 31.90 202 SER A O 1
ATOM 1255 N N . PRO A 1 213 ? 30.412 43.808 40.641 1.00 35.89 203 PRO A N 1
ATOM 1256 C CA . PRO A 1 213 ? 29.922 45.077 40.105 1.00 36.96 203 PRO A CA 1
ATOM 1257 C C . PRO A 1 213 ? 30.923 45.819 39.206 1.00 39.25 203 PRO A C 1
ATOM 1258 O O . PRO A 1 213 ? 30.565 46.811 38.628 1.00 39.33 203 PRO A O 1
ATOM 1262 N N . GLU A 1 214 ? 32.178 45.367 39.090 1.00 41.84 204 GLU A N 1
ATOM 1263 C CA . GLU A 1 214 ? 33.077 46.037 38.154 1.00 44.12 204 GLU A CA 1
ATOM 1264 C C . GLU A 1 214 ? 32.840 45.488 36.732 1.00 43.80 204 GLU A C 1
ATOM 1265 O O . GLU A 1 214 ? 33.513 45.878 35.787 1.00 45.16 204 GLU A O 1
ATOM 1271 N N . ASP A 1 215 ? 31.906 44.560 36.563 1.00 42.66 205 ASP A N 1
ATOM 1272 C CA . ASP A 1 215 ? 31.623 44.065 35.215 1.00 41.09 205 ASP A CA 1
ATOM 1273 C C . ASP A 1 215 ? 30.679 45.003 34.483 1.00 38.48 205 ASP A C 1
ATOM 1274 O O . ASP A 1 215 ? 29.664 45.428 35.003 1.00 37.40 205 ASP A O 1
ATOM 1279 N N . GLU A 1 216 ? 31.016 45.297 33.246 1.00 37.64 206 GLU A N 1
ATOM 1280 C CA . GLU A 1 216 ? 30.231 46.232 32.478 1.00 37.46 206 GLU A CA 1
ATOM 1281 C C . GLU A 1 216 ? 29.200 45.615 31.541 1.00 34.72 206 GLU A C 1
ATOM 1282 O O . GLU A 1 216 ? 28.593 46.344 30.757 1.00 34.33 206 GLU A O 1
ATOM 1288 N N . ASP A 1 217 ? 28.992 44.303 31.624 1.00 29.89 207 ASP A N 1
ATOM 1289 C CA . ASP A 1 217 ? 28.055 43.629 30.708 1.00 28.10 207 ASP A CA 1
ATOM 1290 C C . ASP A 1 217 ? 26.747 43.103 31.313 1.00 26.36 207 ASP A C 1
ATOM 1291 O O . ASP A 1 217 ? 26.106 42.273 30.659 1.00 23.70 207 ASP A O 1
ATOM 1296 N N . HIS A 1 218 ? 26.386 43.554 32.520 1.00 24.90 208 HIS A N 1
ATOM 1297 C CA . HIS A 1 218 ? 25.212 43.039 33.236 1.00 26.21 208 HIS A CA 1
ATOM 1298 C C . HIS A 1 218 ? 23.888 43.126 32.530 1.00 28.07 208 HIS A C 1
ATOM 1299 O O . HIS A 1 218 ? 22.994 42.293 32.766 1.00 26.82 208 HIS A O 1
ATOM 1306 N N . ASP A 1 219 ? 23.769 44.126 31.661 1.00 27.72 209 ASP A N 1
ATOM 1307 C CA . ASP A 1 219 ? 22.551 44.335 30.889 1.00 30.46 209 ASP A CA 1
ATOM 1308 C C . ASP A 1 219 ? 22.638 43.746 29.499 1.00 29.94 209 ASP A C 1
ATOM 1309 O O . ASP A 1 219 ? 21.808 44.071 28.663 1.00 30.03 209 ASP A O 1
ATOM 1314 N N . GLU A 1 220 ? 23.612 42.872 29.271 1.00 30.73 210 GLU A N 1
ATOM 1315 C CA . GLU A 1 220 ? 23.871 42.330 27.937 1.00 29.41 210 GLU A CA 1
ATOM 1316 C C . GLU A 1 220 ? 23.769 40.808 27.819 1.00 27.70 210 GLU A C 1
ATOM 1317 O O . GLU A 1 220 ? 24.092 40.063 28.743 1.00 27.07 210 GLU A O 1
ATOM 1323 N N . ASP A 1 221 ? 23.276 40.369 26.660 1.00 27.88 211 ASP A N 1
ATOM 1324 C CA . ASP A 1 221 ? 23.064 38.964 26.313 1.00 26.87 211 ASP A CA 1
ATOM 1325 C C . ASP A 1 221 ? 24.392 38.246 26.125 1.00 26.40 211 ASP A C 1
ATOM 1326 O O . ASP A 1 221 ? 25.429 38.860 25.917 1.00 27.13 211 ASP A O 1
ATOM 1331 N N . SER A 1 222 ? 24.327 36.936 26.275 1.00 26.24 212 SER A N 1
ATOM 1332 C CA . SER A 1 222 ? 25.430 36.003 26.043 1.00 26.76 212 SER A CA 1
ATOM 1333 C C . SER A 1 222 ? 26.031 36.226 24.634 1.00 25.81 212 SER A C 1
ATOM 1334 O O . SER A 1 222 ? 27.241 36.150 24.449 1.00 25.90 212 SER A O 1
ATOM 1337 N N . ALA A 1 223 ? 25.155 36.506 23.670 1.00 23.81 213 ALA A N 1
ATOM 1338 C CA . ALA A 1 223 ? 25.536 36.631 22.272 1.00 24.44 213 ALA A CA 1
ATOM 1339 C C . ALA A 1 223 ? 26.712 37.518 22.033 1.00 24.88 213 ALA A C 1
ATOM 1340 O O . ALA A 1 223 ? 27.585 37.178 21.253 1.00 25.93 213 ALA A O 1
ATOM 1342 N N . THR A 1 224 ? 26.719 38.663 22.700 1.00 25.69 214 THR A N 1
ATOM 1343 C CA . THR A 1 224 ? 27.807 39.618 22.546 1.00 25.59 214 THR A CA 1
ATOM 1344 C C . THR A 1 224 ? 28.691 39.774 23.744 1.00 24.22 214 THR A C 1
ATOM 1345 O O . THR A 1 224 ? 29.527 40.648 23.764 1.00 23.65 214 THR A O 1
ATOM 1349 N N . ARG A 1 225 ? 28.490 38.960 24.770 1.00 24.35 215 ARG A N 1
ATOM 1350 C CA . ARG A 1 225 ? 29.376 39.056 25.911 1.00 23.92 215 ARG A CA 1
ATOM 1351 C C . ARG A 1 225 ? 30.684 38.419 25.463 1.00 25.40 215 ARG A C 1
ATOM 1352 O O . ARG A 1 225 ? 30.800 37.925 24.326 1.00 24.61 215 ARG A O 1
ATOM 1360 N N . THR A 1 226 ? 31.696 38.480 26.309 1.00 25.92 216 THR A N 1
ATOM 1361 C CA . THR A 1 226 ? 32.951 37.902 25.923 1.00 25.62 216 THR A CA 1
ATOM 1362 C C . THR A 1 226 ? 33.421 36.807 26.883 1.00 24.50 216 THR A C 1
ATOM 1363 O O . THR A 1 226 ? 33.337 36.950 28.094 1.00 23.22 216 THR A O 1
ATOM 1367 N N . GLY A 1 227 ? 33.882 35.697 26.294 1.00 24.61 217 GLY A N 1
ATOM 1368 C CA . GLY A 1 227 ? 34.433 34.570 27.031 1.00 23.57 217 GLY A CA 1
ATOM 1369 C C . GLY A 1 227 ? 33.474 33.831 27.975 1.00 24.03 217 GLY A C 1
ATOM 1370 O O . GLY A 1 227 ? 32.265 33.661 27.662 1.00 22.68 217 GLY A O 1
ATOM 1371 N N . LEU A 1 228 ? 34.033 33.393 29.113 1.00 21.39 218 LEU A N 1
ATOM 1372 C CA . LEU A 1 228 ? 33.269 32.685 30.145 1.00 20.88 218 LEU A CA 1
ATOM 1373 C C . LEU A 1 228 ? 32.005 33.453 30.569 1.00 20.52 218 LEU A C 1
ATOM 1374 O O . LEU A 1 228 ? 31.048 32.866 31.027 1.00 19.64 218 LEU A O 1
ATOM 1379 N N . ARG A 1 229 ? 31.993 34.771 30.396 1.00 21.02 219 ARG A N 1
ATOM 1380 C CA . ARG A 1 229 ? 30.818 35.517 30.797 1.00 20.77 219 ARG A CA 1
ATOM 1381 C C . ARG A 1 229 ? 29.627 35.289 29.837 1.00 21.33 219 ARG A C 1
ATOM 1382 O O . ARG A 1 229 ? 28.536 35.754 30.090 1.00 22.01 219 ARG A O 1
ATOM 1390 N N . LYS A 1 230 ? 29.863 34.567 28.742 1.00 20.75 220 LYS A N 1
ATOM 1391 C CA . LYS A 1 230 ? 28.808 34.188 27.806 1.00 22.06 220 LYS A CA 1
ATOM 1392 C C . LYS A 1 230 ? 28.005 32.945 28.272 1.00 21.93 220 LYS A C 1
ATOM 1393 O O . LYS A 1 230 ? 26.905 32.737 27.788 1.00 22.84 220 LYS A O 1
ATOM 1399 N N . ALA A 1 231 ? 28.563 32.135 29.174 1.00 21.07 221 ALA A N 1
ATOM 1400 C CA . ALA A 1 231 ? 27.959 30.897 29.675 1.00 20.30 221 ALA A CA 1
ATOM 1401 C C . ALA A 1 231 ? 26.507 31.041 30.039 1.00 19.93 221 ALA A C 1
ATOM 1402 O O . ALA A 1 231 ? 26.159 32.015 30.686 1.00 21.39 221 ALA A O 1
ATOM 1404 N N . ILE A 1 232 ? 25.638 30.104 29.631 1.00 20.71 222 ILE A N 1
ATOM 1405 C CA . ILE A 1 232 ? 24.216 30.253 29.995 1.00 22.64 222 ILE A CA 1
ATOM 1406 C C . ILE A 1 232 ? 24.148 30.209 31.532 1.00 22.33 222 ILE A C 1
ATOM 1407 O O . ILE A 1 232 ? 24.771 29.351 32.169 1.00 22.33 222 ILE A O 1
ATOM 1412 N N . GLY A 1 233 ? 23.413 31.158 32.116 1.00 21.49 223 GLY A N 1
ATOM 1413 C CA . GLY A 1 233 ? 23.318 31.243 33.566 1.00 18.17 223 GLY A CA 1
ATOM 1414 C C . GLY A 1 233 ? 23.921 32.533 34.062 1.00 18.61 223 GLY A C 1
ATOM 1415 O O . GLY A 1 233 ? 23.397 33.210 34.969 1.00 19.53 223 GLY A O 1
ATOM 1416 N N . VAL A 1 234 ? 25.009 32.948 33.433 1.00 17.46 224 VAL A N 1
ATOM 1417 C CA . VAL A 1 234 ? 25.592 34.174 33.935 1.00 17.56 224 VAL A CA 1
ATOM 1418 C C . VAL A 1 234 ? 24.779 35.436 33.684 1.00 17.10 224 VAL A C 1
ATOM 1419 O O . VAL A 1 234 ? 24.568 36.210 34.573 1.00 18.82 224 VAL A O 1
ATOM 1423 N N . PRO A 1 235 ? 24.369 35.668 32.433 1.00 17.52 225 PRO A N 1
ATOM 1424 C CA . PRO A 1 235 ? 23.577 36.875 32.094 1.00 17.56 225 PRO A CA 1
ATOM 1425 C C . PRO A 1 235 ? 22.222 36.876 32.800 1.00 17.18 225 PRO A C 1
ATOM 1426 O O . PRO A 1 235 ? 21.780 37.930 33.268 1.00 17.90 225 PRO A O 1
ATOM 1430 N N . GLU A 1 236 ? 21.624 35.677 32.926 1.00 18.13 226 GLU A N 1
ATOM 1431 C CA . GLU A 1 236 ? 20.307 35.488 33.553 1.00 19.00 226 GLU A CA 1
ATOM 1432 C C . GLU A 1 236 ? 20.360 35.877 35.019 1.00 19.00 226 GLU A C 1
ATOM 1433 O O . GLU A 1 236 ? 19.527 36.672 35.485 1.00 20.48 226 GLU A O 1
ATOM 1439 N N . PHE A 1 237 ? 21.335 35.348 35.749 1.00 17.83 227 PHE A N 1
ATOM 1440 C CA . PHE A 1 237 ? 21.407 35.747 37.139 1.00 16.93 227 PHE A CA 1
ATOM 1441 C C . PHE A 1 237 ? 21.891 37.143 37.363 1.00 16.78 227 PHE A C 1
ATOM 1442 O O . PHE A 1 237 ? 21.552 37.728 38.376 1.00 17.31 227 PHE A O 1
ATOM 1450 N N . ASP A 1 238 ? 22.676 37.697 36.439 1.00 17.32 228 ASP A N 1
ATOM 1451 C CA . ASP A 1 238 ? 23.118 39.106 36.584 1.00 18.69 228 ASP A CA 1
ATOM 1452 C C . ASP A 1 238 ? 21.854 39.998 36.642 1.00 20.38 228 ASP A C 1
ATOM 1453 O O . ASP A 1 238 ? 21.776 40.982 37.395 1.00 22.96 228 ASP A O 1
ATOM 1458 N N . ARG A 1 239 ? 20.844 39.639 35.872 1.00 21.70 229 ARG A N 1
ATOM 1459 C CA . ARG A 1 239 ? 19.620 40.410 35.879 1.00 23.46 229 ARG A CA 1
ATOM 1460 C C . ARG A 1 239 ? 19.013 40.334 37.290 1.00 23.47 229 ARG A C 1
ATOM 1461 O O . ARG A 1 239 ? 18.575 41.322 37.834 1.00 24.62 229 ARG A O 1
ATOM 1469 N N . TYR A 1 240 ? 19.026 39.153 37.889 1.00 22.89 230 TYR A N 1
ATOM 1470 C CA . TYR A 1 240 ? 18.524 38.970 39.243 1.00 21.64 230 TYR A CA 1
ATOM 1471 C C . TYR A 1 240 ? 19.393 39.707 40.263 1.00 22.21 230 TYR A C 1
ATOM 1472 O O . TYR A 1 240 ? 18.888 40.439 41.071 1.00 21.68 230 TYR A O 1
ATOM 1481 N N . PHE A 1 241 ? 20.706 39.524 40.222 1.00 23.45 231 PHE A N 1
ATOM 1482 C CA . PHE A 1 241 ? 21.564 40.206 41.183 1.00 24.39 231 PHE A CA 1
ATOM 1483 C C . PHE A 1 241 ? 21.479 41.744 40.995 1.00 25.90 231 PHE A C 1
ATOM 1484 O O . PHE A 1 241 ? 21.794 42.514 41.879 1.00 24.38 231 PHE A O 1
ATOM 1492 N N . GLU A 1 242 ? 21.081 42.186 39.818 1.00 28.85 232 GLU A N 1
ATOM 1493 C CA . GLU A 1 242 ? 20.951 43.611 39.572 1.00 32.44 232 GLU A CA 1
ATOM 1494 C C . GLU A 1 242 ? 20.104 44.199 40.666 1.00 33.04 232 GLU A C 1
ATOM 1495 O O . GLU A 1 242 ? 20.450 45.194 41.304 1.00 34.03 232 GLU A O 1
ATOM 1501 N N . LYS A 1 243 ? 18.972 43.549 40.871 1.00 34.22 233 LYS A N 1
ATOM 1502 C CA . LYS A 1 243 ? 18.042 43.955 41.901 1.00 34.88 233 LYS A CA 1
ATOM 1503 C C . LYS A 1 243 ? 18.374 43.4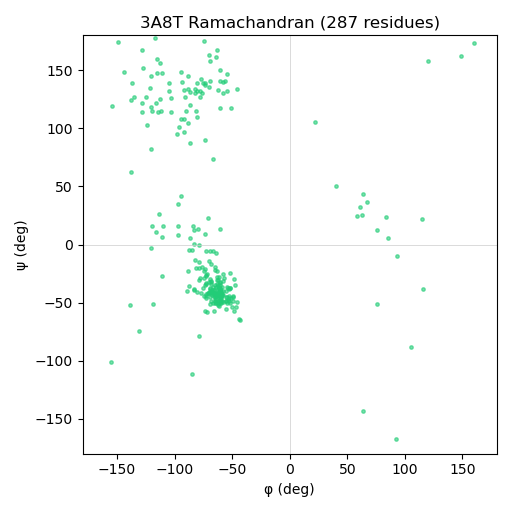33 43.274 1.00 33.49 233 LYS A C 1
ATOM 1504 O O . LYS A 1 243 ? 18.239 44.174 44.248 1.00 34.73 233 LYS A O 1
ATOM 1510 N N . PHE A 1 244 ? 18.833 42.185 43.360 1.00 31.87 234 PHE A N 1
ATOM 1511 C CA . PHE A 1 244 ? 19.164 41.572 44.651 1.00 30.76 234 PHE A CA 1
ATOM 1512 C C . PHE A 1 244 ? 20.618 41.139 44.758 1.00 31.94 234 PHE A C 1
ATOM 1513 O O . PHE A 1 244 ? 20.967 39.971 44.533 1.00 32.11 234 PHE A O 1
ATOM 1521 N N . ARG A 1 245 ? 21.471 42.112 45.082 1.00 32.81 235 ARG A N 1
ATOM 1522 C CA . ARG A 1 245 ? 22.906 41.873 45.178 1.00 34.55 235 ARG A CA 1
ATOM 1523 C C . ARG A 1 245 ? 23.153 40.731 46.123 1.00 34.01 235 ARG A C 1
ATOM 1524 O O . ARG A 1 245 ? 22.402 40.532 47.049 1.00 33.55 235 ARG A O 1
ATOM 1532 N N . PRO A 1 246 ? 24.196 39.938 45.869 1.00 35.98 236 PRO A N 1
ATOM 1533 C CA . PRO A 1 246 ? 24.568 38.778 46.700 1.00 37.66 236 PRO A CA 1
ATOM 1534 C C . PRO A 1 246 ? 24.701 39.052 48.234 1.00 40.74 236 PRO A C 1
ATOM 1535 O O . PRO A 1 246 ? 25.544 39.827 48.679 1.00 41.22 236 PRO A O 1
ATOM 1539 N N . GLY A 1 247 ? 23.868 38.408 49.041 1.00 43.39 237 GLY A N 1
ATOM 1540 C CA . GLY A 1 247 ? 23.950 38.649 50.463 1.00 47.57 237 GLY A CA 1
ATOM 1541 C C . GLY A 1 247 ? 23.002 39.738 50.948 1.00 50.70 237 GLY A C 1
ATOM 1542 O O . GLY A 1 247 ? 22.819 39.933 52.155 1.00 51.72 237 GLY A O 1
ATOM 1543 N N . ASP A 1 248 ? 22.389 40.452 50.023 1.00 53.04 238 ASP A N 1
ATOM 1544 C CA . ASP A 1 248 ? 21.492 41.499 50.414 1.00 56.56 238 ASP A CA 1
ATOM 1545 C C . ASP A 1 248 ? 20.230 40.827 50.890 1.00 58.71 238 ASP A C 1
ATOM 1546 O O . ASP A 1 248 ? 19.790 39.838 50.306 1.00 59.19 238 ASP A O 1
ATOM 1551 N N . VAL A 1 249 ? 19.664 41.349 51.970 1.00 61.32 239 VAL A N 1
ATOM 1552 C CA . VAL A 1 249 ? 18.442 40.795 52.537 1.00 64.39 239 VAL A CA 1
ATOM 1553 C C . VAL A 1 249 ? 17.420 41.903 52.711 1.00 66.25 239 VAL A C 1
ATOM 1554 O O . VAL A 1 249 ? 17.744 43.084 52.579 1.00 66.43 239 VAL A O 1
ATOM 1558 N N . GLU A 1 250 ? 16.183 41.504 52.979 1.00 68.74 240 GLU A N 1
ATOM 1559 C CA . GLU A 1 250 ? 15.083 42.439 53.179 1.00 71.82 240 GLU A CA 1
ATOM 1560 C C . GLU A 1 250 ? 15.010 42.806 54.647 1.00 73.55 240 GLU A C 1
ATOM 1561 O O . GLU A 1 250 ? 14.747 43.953 54.994 1.00 73.93 240 GLU A O 1
ATOM 1567 N N . GLY A 1 251 ? 15.219 41.805 55.500 1.00 75.95 241 GLY A N 1
ATOM 1568 C CA . GLY A 1 251 ? 15.206 41.997 56.940 1.00 78.18 241 GLY A CA 1
ATOM 1569 C C . GLY A 1 251 ? 13.908 42.184 57.723 1.00 79.69 241 GLY A C 1
ATOM 1570 O O . GLY A 1 251 ? 13.719 41.477 58.707 1.00 79.26 241 GLY A O 1
ATOM 1571 N N . GLU A 1 252 ? 13.024 43.111 57.325 1.00 81.72 242 GLU A N 1
ATOM 1572 C CA . GLU A 1 252 ? 11.796 43.356 58.107 1.00 83.52 242 GLU A CA 1
ATOM 1573 C C . GLU A 1 252 ? 10.403 43.412 57.464 1.00 84.13 242 GLU A C 1
ATOM 1574 O O . GLU A 1 252 ? 9.616 42.476 57.616 1.00 83.69 242 GLU A O 1
ATOM 1580 N N . ASP A 1 253 ? 10.074 44.488 56.759 1.00 85.25 243 ASP A N 1
ATOM 1581 C CA . ASP A 1 253 ? 8.736 44.570 56.171 1.00 86.11 243 ASP A CA 1
ATOM 1582 C C . ASP A 1 253 ? 8.621 45.096 54.753 1.00 85.52 243 ASP A C 1
ATOM 1583 O O . ASP A 1 253 ? 7.980 46.124 54.507 1.00 85.91 243 ASP A O 1
ATOM 1588 N N . PRO A 1 254 ? 9.220 44.383 53.794 1.00 84.62 244 PRO A N 1
ATOM 1589 C CA . PRO A 1 254 ? 9.154 44.831 52.400 1.00 83.32 244 PRO A CA 1
ATOM 1590 C C . PRO A 1 254 ? 8.200 44.033 51.500 1.00 81.18 244 PRO A C 1
ATOM 1591 O O . PRO A 1 254 ? 8.216 42.800 51.499 1.00 81.47 244 PRO A O 1
ATOM 1595 N N . GLY A 1 255 ? 7.368 44.730 50.734 1.00 78.18 245 GLY A N 1
ATOM 1596 C CA . GLY A 1 255 ? 6.503 44.006 49.833 1.00 73.88 245 GLY A CA 1
ATOM 1597 C C . GLY A 1 255 ? 7.479 43.403 48.835 1.00 71.18 245 GLY A C 1
ATOM 1598 O O . GLY A 1 255 ? 7.099 42.606 47.967 1.00 72.19 245 GLY A O 1
ATOM 1599 N N . ARG A 1 256 ? 8.753 43.778 48.982 1.00 66.69 246 ARG A N 1
ATOM 1600 C CA . ARG A 1 256 ? 9.823 43.322 48.097 1.00 62.37 246 ARG A CA 1
ATOM 1601 C C . ARG A 1 256 ? 9.864 41.817 47.846 1.00 59.09 246 ARG A C 1
ATOM 1602 O O . ARG A 1 256 ? 10.281 41.386 46.780 1.00 58.10 246 ARG A O 1
ATOM 1610 N N . ASP A 1 257 ? 9.422 41.019 48.808 1.00 55.69 247 ASP A N 1
ATOM 1611 C CA . ASP A 1 257 ? 9.443 39.572 48.644 1.00 52.86 247 ASP A CA 1
ATOM 1612 C C . ASP A 1 257 ? 8.858 39.042 47.336 1.00 50.71 247 ASP A C 1
ATOM 1613 O O . ASP A 1 257 ? 9.440 38.159 46.695 1.00 49.51 247 ASP A O 1
ATOM 1618 N N . ARG A 1 258 ? 7.705 39.576 46.944 1.00 48.12 248 ARG A N 1
ATOM 1619 C CA . ARG A 1 258 ? 7.024 39.134 45.730 1.00 45.73 248 ARG A CA 1
ATOM 1620 C C . ARG A 1 258 ? 7.832 39.383 44.444 1.00 42.73 248 ARG A C 1
ATOM 1621 O O . ARG A 1 258 ? 7.682 38.686 43.461 1.00 40.14 248 ARG A O 1
ATOM 1629 N N . VAL A 1 259 ? 8.689 40.395 44.466 1.00 40.67 249 VAL A N 1
ATOM 1630 C CA . VAL A 1 259 ? 9.509 40.720 43.313 1.00 38.53 249 VAL A CA 1
ATOM 1631 C C . VAL A 1 259 ? 10.749 39.803 43.319 1.00 36.83 249 VAL A C 1
ATOM 1632 O O . VAL A 1 259 ? 11.186 39.330 42.262 1.00 36.17 249 VAL A O 1
ATOM 1636 N N . ARG A 1 260 ? 11.290 39.548 44.511 1.00 34.57 250 ARG A N 1
ATOM 1637 C CA . ARG A 1 260 ? 12.463 38.703 44.670 1.00 33.91 250 ARG A CA 1
ATOM 1638 C C . ARG A 1 260 ? 12.173 37.311 44.153 1.00 31.65 250 ARG A C 1
ATOM 1639 O O . ARG A 1 260 ? 12.975 36.725 43.421 1.00 30.73 250 ARG A O 1
ATOM 1647 N N . ARG A 1 261 ? 11.012 36.795 44.531 1.00 30.69 251 ARG A N 1
ATOM 1648 C CA . ARG A 1 261 ? 10.575 35.449 44.115 1.00 29.11 251 ARG A CA 1
ATOM 1649 C C . ARG A 1 261 ? 10.291 35.397 42.601 1.00 26.54 251 ARG A C 1
ATOM 1650 O O . ARG A 1 261 ? 10.638 34.417 41.907 1.00 23.32 251 ARG A O 1
ATOM 1658 N N . GLY A 1 262 ? 9.651 36.466 42.117 1.00 24.83 252 GLY A N 1
ATOM 1659 C CA . GLY A 1 262 ? 9.338 36.590 40.708 1.00 24.71 252 GLY A CA 1
ATOM 1660 C C . GLY A 1 262 ? 10.664 36.718 39.935 1.00 26.32 252 GLY A C 1
ATOM 1661 O O . GLY A 1 262 ? 10.827 36.099 38.891 1.00 27.43 252 GLY A O 1
ATOM 1662 N N . ALA A 1 263 ? 11.636 37.476 40.447 1.00 24.97 253 ALA A N 1
ATOM 1663 C CA . ALA A 1 263 ? 12.870 37.632 39.698 1.00 24.51 253 ALA A CA 1
ATOM 1664 C C . ALA A 1 263 ? 13.677 36.351 39.661 1.00 23.95 253 ALA A C 1
ATOM 1665 O O . ALA A 1 263 ? 14.241 36.003 38.649 1.00 23.53 253 ALA A O 1
ATOM 1667 N N . PHE A 1 264 ? 13.690 35.633 40.765 1.00 24.47 254 PHE A N 1
ATOM 1668 C CA . PHE A 1 264 ? 14.417 34.388 40.828 1.00 23.91 254 PHE A CA 1
ATOM 1669 C C . PHE A 1 264 ? 13.863 33.395 39.812 1.00 26.22 254 PHE A C 1
ATOM 1670 O O . PHE A 1 264 ? 14.579 32.797 39.006 1.00 26.16 254 PHE A O 1
ATOM 1678 N N . GLU A 1 265 ? 12.559 33.217 39.906 1.00 27.59 255 GLU A N 1
ATOM 1679 C CA . GLU A 1 265 ? 11.810 32.324 39.080 1.00 29.43 255 GLU A CA 1
ATOM 1680 C C . GLU A 1 265 ? 12.055 32.644 37.625 1.00 28.18 255 GLU A C 1
ATOM 1681 O O . GLU A 1 265 ? 12.291 31.740 36.843 1.00 28.61 255 GLU A O 1
ATOM 1687 N N . GLU A 1 266 ? 12.011 33.927 37.276 1.00 27.26 256 GLU A N 1
ATOM 1688 C CA . GLU A 1 266 ? 12.229 34.392 35.906 1.00 28.00 256 GLU A CA 1
ATOM 1689 C C . GLU A 1 266 ? 13.666 34.051 35.440 1.00 24.78 256 GLU A C 1
ATOM 1690 O O . GLU A 1 266 ? 13.876 33.657 34.307 1.00 24.72 256 GLU A O 1
ATOM 1696 N N . ALA A 1 267 ? 14.651 34.238 36.308 1.00 22.79 257 ALA A N 1
ATOM 1697 C CA . ALA A 1 267 ? 16.017 33.921 35.943 1.00 20.00 257 ALA A CA 1
ATOM 1698 C C . ALA A 1 267 ? 16.058 32.414 35.586 1.00 20.42 257 ALA A C 1
ATOM 1699 O O . ALA A 1 267 ? 16.534 32.020 34.496 1.00 19.80 257 ALA A O 1
ATOM 1701 N N . VAL A 1 268 ? 15.489 31.574 36.462 1.00 20.03 258 VAL A N 1
ATOM 1702 C CA . VAL A 1 268 ? 15.480 30.153 36.203 1.00 20.65 258 VAL A CA 1
ATOM 1703 C C . VAL A 1 268 ? 14.820 29.719 34.911 1.00 22.14 258 VAL A C 1
ATOM 1704 O O . VAL A 1 268 ? 15.378 28.867 34.246 1.00 22.42 258 VAL A O 1
ATOM 1708 N N . ARG A 1 269 ? 13.660 30.276 34.554 1.00 23.55 259 ARG A N 1
ATOM 1709 C CA . ARG A 1 269 ? 12.964 29.915 33.293 1.00 26.69 259 ARG A CA 1
ATOM 1710 C C . ARG A 1 269 ? 13.797 30.376 32.123 1.00 25.63 259 ARG A C 1
ATOM 1711 O O . ARG A 1 269 ? 13.848 29.728 31.089 1.00 25.93 259 ARG A O 1
ATOM 1719 N N . ALA A 1 270 ? 14.430 31.523 32.293 1.00 23.76 260 ALA A N 1
ATOM 1720 C CA . ALA A 1 270 ? 15.210 32.064 31.218 1.00 23.51 260 ALA A CA 1
ATOM 1721 C C . ALA A 1 270 ? 16.365 31.173 30.938 1.00 22.19 260 ALA A C 1
ATOM 1722 O O . ALA A 1 270 ? 16.687 30.976 29.805 1.00 23.67 260 ALA A O 1
ATOM 1724 N N . ILE A 1 271 ? 16.967 30.627 31.981 1.00 22.90 261 ILE A N 1
ATOM 1725 C CA . ILE A 1 271 ? 18.109 29.735 31.849 1.00 22.25 261 ILE A CA 1
ATOM 1726 C C . ILE A 1 271 ? 17.704 28.440 31.153 1.00 23.48 261 ILE A C 1
ATOM 1727 O O . ILE A 1 271 ? 18.432 27.930 30.292 1.00 25.05 261 ILE A O 1
ATOM 1732 N N . LYS A 1 272 ? 16.545 27.901 31.525 1.00 24.40 262 LYS A N 1
ATOM 1733 C CA . LYS A 1 272 ? 16.063 26.649 30.942 1.00 24.72 262 LYS A CA 1
ATOM 1734 C C . LYS A 1 272 ? 15.804 26.867 29.475 1.00 25.75 262 LYS A C 1
ATOM 1735 O O . LYS A 1 272 ? 16.212 26.072 28.643 1.00 26.76 262 LYS A O 1
ATOM 1741 N N . GLU A 1 273 ? 15.122 27.971 29.185 1.00 26.05 263 GLU A N 1
ATOM 1742 C CA . GLU A 1 273 ? 14.808 28.419 27.827 1.00 25.79 263 GLU A CA 1
ATOM 1743 C C . GLU A 1 273 ? 15.995 28.667 26.928 1.00 21.44 263 GLU A C 1
ATOM 1744 O O . GLU A 1 273 ? 15.976 28.270 25.784 1.00 20.39 263 GLU A O 1
ATOM 1750 N N . ASN A 1 274 ? 16.989 29.401 27.416 1.00 20.46 264 ASN A N 1
ATOM 1751 C CA . ASN A 1 274 ? 18.175 29.668 26.608 1.00 20.59 264 ASN A CA 1
ATOM 1752 C C . ASN A 1 274 ? 18.912 28.386 26.255 1.00 19.98 264 ASN A C 1
ATOM 1753 O O . ASN A 1 274 ? 19.485 28.258 25.205 1.00 20.29 264 ASN A O 1
ATOM 1758 N N . THR A 1 275 ? 18.817 27.416 27.150 1.00 21.64 265 THR A N 1
ATOM 1759 C CA . THR A 1 275 ? 19.489 26.128 27.039 1.00 22.15 265 THR A CA 1
ATOM 1760 C C . THR A 1 275 ? 18.817 25.308 25.971 1.00 23.27 265 THR A C 1
ATOM 1761 O O . THR A 1 275 ? 19.454 24.682 25.132 1.00 22.74 265 THR A O 1
ATOM 1765 N N . CYS A 1 276 ? 17.493 25.382 26.017 1.00 23.56 266 CYS A N 1
ATOM 1766 C CA . CYS A 1 276 ? 16.636 24.723 25.106 1.00 23.05 266 CYS A CA 1
ATOM 1767 C C . CYS A 1 276 ? 16.838 25.322 23.722 1.00 23.89 266 CYS A C 1
ATOM 1768 O O . CYS A 1 276 ? 16.920 24.581 22.747 1.00 25.06 266 CYS A O 1
ATOM 1771 N N . HIS A 1 277 ? 16.941 26.642 23.623 1.00 23.80 267 HIS A N 1
ATOM 1772 C CA . HIS A 1 277 ? 17.169 27.261 22.326 1.00 24.99 267 HIS A CA 1
ATOM 1773 C C . HIS A 1 277 ? 18.550 26.929 21.780 1.00 24.46 267 HIS A C 1
ATOM 1774 O O . HIS A 1 277 ? 18.717 26.743 20.585 1.00 24.21 267 HIS A O 1
ATOM 1781 N N . LEU A 1 278 ? 19.548 26.913 22.668 1.00 24.61 268 LEU A N 1
ATOM 1782 C CA . LEU A 1 278 ? 20.922 26.591 22.257 1.00 23.50 268 LEU A CA 1
ATOM 1783 C C . LEU A 1 278 ? 20.920 25.167 21.681 1.00 23.53 268 LEU A C 1
ATOM 1784 O O . LEU A 1 278 ? 21.584 24.885 20.687 1.00 22.65 268 LEU A O 1
ATOM 1789 N N . ALA A 1 279 ? 20.143 24.283 22.304 1.00 23.02 269 ALA A N 1
ATOM 1790 C CA . ALA A 1 279 ? 20.069 22.901 21.839 1.00 25.86 269 ALA A CA 1
ATOM 1791 C C . ALA A 1 279 ? 19.562 22.831 20.387 1.00 25.79 269 ALA A C 1
ATOM 1792 O O . ALA A 1 279 ? 20.085 22.079 19.540 1.00 23.97 269 ALA A O 1
ATOM 1794 N N . LYS A 1 280 ? 18.581 23.666 20.105 1.00 26.67 270 LYS A N 1
ATOM 1795 C CA . LYS A 1 280 ? 18.003 23.695 18.790 1.00 28.75 270 LYS A CA 1
ATOM 1796 C C . LYS A 1 280 ? 18.975 24.206 17.761 1.00 28.27 270 LYS A C 1
ATOM 1797 O O . LYS A 1 280 ? 19.046 23.672 16.640 1.00 29.76 270 LYS A O 1
ATOM 1803 N N . ARG A 1 281 ? 19.722 25.242 18.111 1.00 27.97 271 ARG A N 1
ATOM 1804 C CA . ARG A 1 281 ? 20.681 25.786 17.143 1.00 28.89 271 ARG A CA 1
ATOM 1805 C C . ARG A 1 281 ? 21.849 24.838 16.873 1.00 28.21 271 ARG A C 1
ATOM 1806 O O . ARG A 1 281 ? 22.415 24.845 15.789 1.00 28.75 271 ARG A O 1
ATOM 1814 N N . GLN A 1 282 ? 22.213 24.037 17.873 1.00 27.71 272 GLN A N 1
ATOM 1815 C CA . GLN A 1 282 ? 23.291 23.079 17.744 1.00 25.92 272 GLN A CA 1
ATOM 1816 C C . GLN A 1 282 ? 22.926 21.945 16.819 1.00 27.35 272 GLN A C 1
ATOM 1817 O O . GLN A 1 282 ? 23.717 21.566 15.967 1.00 27.80 272 GLN A O 1
ATOM 1823 N N . ILE A 1 283 ? 21.715 21.418 16.993 1.00 28.59 273 ILE A N 1
ATOM 1824 C CA . ILE A 1 283 ? 21.194 20.329 16.185 1.00 30.28 273 ILE A CA 1
ATOM 1825 C C . ILE A 1 283 ? 21.124 20.747 14.714 1.00 32.27 273 ILE A C 1
ATOM 1826 O O . ILE A 1 283 ? 21.632 20.035 13.848 1.00 32.17 273 ILE A O 1
ATOM 1831 N N . GLY A 1 284 ? 20.520 21.909 14.444 1.00 32.24 274 GLY A N 1
ATOM 1832 C CA . GLY A 1 284 ? 20.402 22.374 13.082 1.00 31.49 274 GLY A CA 1
ATOM 1833 C C . GLY A 1 284 ? 21.759 22.507 12.463 1.00 32.51 274 GLY A C 1
ATOM 1834 O O . GLY A 1 284 ? 22.003 22.142 11.317 1.00 32.68 274 GLY A O 1
ATOM 1835 N N . LYS A 1 285 ? 22.660 23.048 13.256 1.00 32.80 275 LYS A N 1
ATOM 1836 C CA . LYS A 1 285 ? 24.031 23.224 12.854 1.00 31.92 275 LYS A CA 1
ATOM 1837 C C . LYS A 1 285 ? 24.624 21.831 12.527 1.00 32.90 275 LYS A C 1
ATOM 1838 O O . LYS A 1 285 ? 25.277 21.624 11.488 1.00 33.59 275 LYS A O 1
ATOM 1844 N N . ILE A 1 286 ? 24.391 20.856 13.392 1.00 31.93 276 ILE A N 1
ATOM 1845 C CA . ILE A 1 286 ? 24.902 19.524 13.107 1.00 32.16 276 ILE A CA 1
ATOM 1846 C C . ILE A 1 286 ? 24.284 18.986 11.825 1.00 33.21 276 ILE A C 1
ATOM 1847 O O . ILE A 1 286 ? 24.956 18.387 10.998 1.00 33.09 276 ILE A O 1
ATOM 1852 N N . LEU A 1 287 ? 22.999 19.216 11.659 1.00 34.27 277 LEU A N 1
ATOM 1853 C CA . LEU A 1 287 ? 22.334 18.782 10.462 1.00 36.69 277 LEU A CA 1
ATOM 1854 C C . LEU A 1 287 ? 23.008 19.397 9.226 1.00 38.39 277 LEU A C 1
ATOM 1855 O O . LEU A 1 287 ? 23.053 18.769 8.189 1.00 39.95 277 LEU A O 1
ATOM 1860 N N . ARG A 1 288 ? 23.564 20.592 9.331 1.00 39.79 278 ARG A N 1
ATOM 1861 C CA . ARG A 1 288 ? 24.213 21.184 8.166 1.00 43.23 278 ARG A CA 1
ATOM 1862 C C . ARG A 1 288 ? 25.571 20.556 7.813 1.00 43.62 278 ARG A C 1
ATOM 1863 O O . ARG A 1 288 ? 26.013 20.663 6.682 1.00 44.84 278 ARG A O 1
ATOM 1871 N N . LEU A 1 289 ? 26.245 19.917 8.762 1.00 44.10 279 LEU A N 1
ATOM 1872 C CA . LEU A 1 289 ? 27.529 19.302 8.454 1.00 44.29 279 LEU A CA 1
ATOM 1873 C C . LEU A 1 289 ? 27.245 17.971 7.826 1.00 45.13 279 LEU A C 1
ATOM 1874 O O . LEU A 1 289 ? 28.126 17.340 7.226 1.00 45.83 279 LEU A O 1
ATOM 1879 N N . LYS A 1 290 ? 25.985 17.581 7.977 1.00 44.35 280 LYS A N 1
ATOM 1880 C CA . LYS A 1 290 ? 25.436 16.358 7.456 1.00 44.16 280 LYS A CA 1
ATOM 1881 C C . LYS A 1 290 ? 24.771 16.760 6.140 1.00 44.24 280 LYS A C 1
ATOM 1882 O O . LYS A 1 290 ? 23.702 16.249 5.766 1.00 44.20 280 LYS A O 1
ATOM 1888 N N . GLY A 1 291 ? 25.407 17.722 5.482 1.00 43.14 281 GLY A N 1
ATOM 1889 C CA . GLY A 1 291 ? 24.977 18.258 4.201 1.00 40.75 281 GLY A CA 1
ATOM 1890 C C . GLY A 1 291 ? 26.319 18.378 3.529 1.00 40.40 281 GLY A C 1
ATOM 1891 O O . GLY A 1 291 ? 26.520 17.851 2.460 1.00 40.50 281 GLY A O 1
ATOM 1892 N N . ALA A 1 292 ? 27.264 19.030 4.196 1.00 41.39 282 ALA A N 1
ATOM 1893 C CA . ALA A 1 292 ? 28.633 19.159 3.684 1.00 43.33 282 ALA A CA 1
ATOM 1894 C C . ALA A 1 292 ? 29.289 17.758 3.504 1.00 44.51 282 ALA A C 1
ATOM 1895 O O . ALA A 1 292 ? 30.516 17.615 3.322 1.00 44.72 282 ALA A O 1
ATOM 1897 N N . GLY A 1 293 ? 28.469 16.722 3.561 1.00 45.24 283 GLY A N 1
ATOM 1898 C CA . GLY A 1 293 ? 28.998 15.389 3.413 1.00 46.56 283 GLY A CA 1
ATOM 1899 C C . GLY A 1 293 ? 29.017 14.712 4.761 1.00 47.51 283 GLY A C 1
ATOM 1900 O O . GLY A 1 293 ? 28.033 14.050 5.138 1.00 49.40 283 GLY A O 1
ATOM 1901 N N . TRP A 1 294 ? 30.129 14.904 5.475 1.00 45.98 284 TRP A N 1
ATOM 1902 C CA . TRP A 1 294 ? 30.388 14.366 6.808 1.00 43.36 284 TRP A CA 1
ATOM 1903 C C . TRP A 1 294 ? 29.593 13.135 7.248 1.00 41.76 284 TRP A C 1
ATOM 1904 O O . TRP A 1 294 ? 28.415 13.195 7.595 1.00 41.63 284 TRP A O 1
ATOM 1915 N N . ASP A 1 295 ? 30.274 12.013 7.247 1.00 39.00 285 ASP A N 1
ATOM 1916 C CA . ASP A 1 295 ? 29.673 10.761 7.634 1.00 37.37 285 ASP A CA 1
ATOM 1917 C C . ASP A 1 295 ? 29.460 10.666 9.162 1.00 35.05 285 ASP A C 1
ATOM 1918 O O . ASP A 1 295 ? 30.301 10.188 9.918 1.00 33.68 285 ASP A O 1
ATOM 1923 N N . LEU A 1 296 ? 28.308 11.110 9.619 1.00 32.80 286 LEU A N 1
ATOM 1924 C CA . LEU A 1 296 ? 28.060 11.071 11.044 1.00 30.50 286 LEU A CA 1
ATOM 1925 C C . LEU A 1 296 ? 27.400 9.781 11.427 1.00 28.96 286 LEU A C 1
ATOM 1926 O O . LEU A 1 296 ? 26.381 9.428 10.866 1.00 29.41 286 LEU A O 1
ATOM 1931 N N . ARG A 1 297 ? 27.956 9.076 12.394 1.00 27.29 287 ARG A N 1
ATOM 1932 C CA . ARG A 1 297 ? 27.369 7.809 12.821 1.00 25.68 287 ARG A CA 1
ATOM 1933 C C . ARG A 1 297 ? 26.426 8.180 13.960 1.00 23.89 287 ARG A C 1
ATOM 1934 O O . ARG A 1 297 ? 26.876 8.549 15.019 1.00 24.06 287 ARG A O 1
ATOM 1942 N N . ARG A 1 298 ? 25.123 8.111 13.729 1.00 23.22 288 ARG A N 1
ATOM 1943 C CA . ARG A 1 298 ? 24.164 8.533 14.742 1.00 24.68 288 ARG A CA 1
ATOM 1944 C C . ARG A 1 298 ? 23.821 7.553 15.816 1.00 25.34 288 ARG A C 1
ATOM 1945 O O . ARG A 1 298 ? 23.496 6.392 15.545 1.00 25.83 288 ARG A O 1
ATOM 1953 N N . LEU A 1 299 ? 23.893 8.019 17.054 1.00 25.64 289 LEU A N 1
ATOM 1954 C CA . LEU A 1 299 ? 23.564 7.155 18.194 1.00 26.79 289 LEU A CA 1
ATOM 1955 C C . LEU A 1 299 ? 22.301 7.728 18.797 1.00 25.74 289 LEU A C 1
ATOM 1956 O O . LEU A 1 299 ? 22.247 8.904 19.099 1.00 25.94 289 LEU A O 1
ATOM 1961 N N . ASP A 1 300 ? 21.267 6.918 18.939 1.00 25.09 290 ASP A N 1
ATOM 1962 C CA . ASP A 1 300 ? 20.061 7.454 19.496 1.00 23.42 290 ASP A CA 1
ATOM 1963 C C . ASP A 1 300 ? 19.980 7.185 20.978 1.00 23.05 290 ASP A C 1
ATOM 1964 O O . ASP A 1 300 ? 19.608 6.088 21.415 1.00 22.16 290 ASP A O 1
ATOM 1969 N N . ALA A 1 301 ? 20.291 8.220 21.743 1.00 21.33 291 ALA A N 1
ATOM 1970 C CA . ALA A 1 301 ? 20.265 8.188 23.186 1.00 21.44 291 ALA A CA 1
ATOM 1971 C C . ALA A 1 301 ? 18.875 8.517 23.775 1.00 21.62 291 ALA A C 1
ATOM 1972 O O . ALA A 1 301 ? 18.738 8.654 24.985 1.00 23.77 291 ALA A O 1
ATOM 1974 N N . THR A 1 302 ? 17.852 8.668 22.943 1.00 21.93 292 THR A N 1
ATOM 1975 C CA . THR A 1 302 ? 16.538 9.051 23.467 1.00 22.83 292 THR A CA 1
ATOM 1976 C C . THR A 1 302 ? 15.924 8.239 24.606 1.00 22.88 292 THR A C 1
ATOM 1977 O O . THR A 1 302 ? 15.507 8.799 25.573 1.00 23.86 292 THR A O 1
ATOM 1981 N N . GLU A 1 303 ? 15.899 6.928 24.521 1.00 23.01 293 GLU A N 1
ATOM 1982 C CA . GLU A 1 303 ? 15.305 6.176 25.570 1.00 25.76 293 GLU A CA 1
ATOM 1983 C C . GLU A 1 303 ? 16.165 6.156 26.799 1.00 26.99 293 GLU A C 1
ATOM 1984 O O . GLU A 1 303 ? 15.675 5.858 27.905 1.00 28.08 293 GLU A O 1
ATOM 1990 N N . SER A 1 304 ? 17.449 6.417 26.613 1.00 25.41 294 SER A N 1
ATOM 1991 C CA . SER A 1 304 ? 18.381 6.431 27.720 1.00 25.89 294 SER A CA 1
ATOM 1992 C C . SER A 1 304 ? 18.058 7.630 28.566 1.00 27.61 294 SER A C 1
ATOM 1993 O O . SER A 1 304 ? 18.065 7.559 29.785 1.00 28.48 294 SER A O 1
ATOM 1996 N N . PHE A 1 305 ? 17.785 8.740 27.890 1.00 28.71 295 PHE A N 1
ATOM 1997 C CA . PHE A 1 305 ? 17.455 9.988 28.538 1.00 29.65 295 PHE A CA 1
ATOM 1998 C C . PHE A 1 305 ? 16.083 9.971 29.190 1.00 30.78 295 PHE A C 1
ATOM 1999 O O . PHE A 1 305 ? 15.924 10.465 30.329 1.00 28.26 295 PHE A O 1
ATOM 2007 N N . ARG A 1 306 ? 15.110 9.387 28.484 1.00 31.19 296 ARG A N 1
ATOM 2008 C CA . ARG A 1 306 ? 13.737 9.246 28.993 1.00 33.09 296 ARG A CA 1
ATOM 2009 C C . ARG A 1 306 ? 13.883 8.527 30.332 1.00 34.06 296 ARG A C 1
ATOM 2010 O O . ARG A 1 306 ? 13.437 9.016 31.366 1.00 34.10 296 ARG A O 1
ATOM 2018 N N . ALA A 1 307 ? 14.527 7.368 30.312 1.00 35.08 297 ALA A N 1
ATOM 2019 C CA . ALA A 1 307 ? 14.754 6.604 31.542 1.00 37.57 297 ALA A CA 1
ATOM 2020 C C . ALA A 1 307 ? 15.584 7.400 32.573 1.00 39.62 297 ALA A C 1
ATOM 2021 O O . ALA A 1 307 ? 15.376 7.310 33.769 1.00 40.19 297 ALA A O 1
ATOM 2023 N N . ALA A 1 308 ? 16.516 8.197 32.091 1.00 42.59 298 ALA A N 1
ATOM 2024 C CA . ALA A 1 308 ? 17.359 9.015 32.954 1.00 45.92 298 ALA A CA 1
ATOM 2025 C C . ALA A 1 308 ? 16.568 10.079 33.719 1.00 47.99 298 ALA A C 1
ATOM 2026 O O . ALA A 1 308 ? 17.047 10.607 34.709 1.00 48.52 298 ALA A O 1
ATOM 2028 N N . MET A 1 309 ? 15.370 10.399 33.240 1.00 50.73 299 MET A N 1
ATOM 2029 C CA . MET A 1 309 ? 14.527 11.426 33.836 1.00 54.14 299 MET A CA 1
ATOM 2030 C C . MET A 1 309 ? 14.008 11.032 35.187 1.00 58.22 299 MET A C 1
ATOM 2031 O O . MET A 1 309 ? 13.778 11.878 36.058 1.00 59.06 299 MET A O 1
ATOM 2036 N N . THR A 1 310 ? 13.792 9.737 35.351 1.00 62.46 300 THR A N 1
ATOM 2037 C CA . THR A 1 310 ? 13.307 9.222 36.615 1.00 65.75 300 THR A CA 1
ATOM 2038 C C . THR A 1 310 ? 14.444 9.391 37.634 1.00 68.53 300 THR A C 1
ATOM 2039 O O . THR A 1 310 ? 15.625 9.228 37.312 1.00 68.43 300 THR A O 1
ATOM 2043 N N . SER A 1 311 ? 14.101 9.763 38.859 1.00 71.64 301 SER A N 1
ATOM 2044 C CA . SER A 1 311 ? 15.129 9.905 39.885 1.00 74.30 301 SER A CA 1
ATOM 2045 C C . SER A 1 311 ? 15.619 8.477 40.235 1.00 75.95 301 SER A C 1
ATOM 2046 O O . SER A 1 311 ? 16.145 8.203 41.317 1.00 75.54 301 SER A O 1
ATOM 2049 N N . ASP A 1 312 ? 15.407 7.576 39.279 1.00 77.86 302 ASP A N 1
ATOM 2050 C CA . ASP A 1 312 ? 15.819 6.180 39.363 1.00 80.03 302 ASP A CA 1
ATOM 2051 C C . ASP A 1 312 ? 16.892 6.049 38.263 1.00 80.91 302 ASP A C 1
ATOM 2052 O O . ASP A 1 312 ? 17.128 4.963 37.710 1.00 81.47 302 ASP A O 1
ATOM 2057 N N . SER A 1 313 ? 17.521 7.191 37.965 1.00 81.13 303 SER A N 1
ATOM 2058 C CA . SER A 1 313 ? 18.572 7.344 36.949 1.00 80.71 303 SER A CA 1
ATOM 2059 C C . SER A 1 313 ? 19.887 6.600 37.265 1.00 80.61 303 SER A C 1
ATOM 2060 O O . SER A 1 313 ? 20.917 7.199 37.622 1.00 81.21 303 SER A O 1
ATOM 2063 N N . GLY A 1 314 ? 19.841 5.281 37.123 1.00 79.33 304 GLY A N 1
ATOM 2064 C CA . GLY A 1 314 ? 21.011 4.475 37.372 1.00 76.64 304 GLY A CA 1
ATOM 2065 C C . GLY A 1 314 ? 20.867 3.196 36.588 1.00 74.96 304 GLY A C 1
ATOM 2066 O O . GLY A 1 314 ? 21.081 3.170 35.374 1.00 74.81 304 GLY A O 1
ATOM 2067 N N . GLU A 1 315 ? 20.469 2.142 37.290 1.00 72.81 305 GLU A N 1
ATOM 2068 C CA . GLU A 1 315 ? 20.300 0.827 36.695 1.00 70.48 305 GLU A CA 1
ATOM 2069 C C . GLU A 1 315 ? 19.543 0.843 35.373 1.00 68.17 305 GLU A C 1
ATOM 2070 O O . GLU A 1 315 ? 20.006 0.265 34.394 1.00 68.29 305 GLU A O 1
ATOM 2076 N N . LYS A 1 316 ? 18.391 1.505 35.329 1.00 65.13 306 LYS A N 1
ATOM 2077 C CA . LYS A 1 316 ? 17.604 1.519 34.099 1.00 61.94 306 LYS A CA 1
ATOM 2078 C C . LYS A 1 316 ? 18.254 2.295 32.988 1.00 59.31 306 LYS A C 1
ATOM 2079 O O . LYS A 1 316 ? 18.366 1.797 31.878 1.00 58.96 306 LYS A O 1
ATOM 2085 N N . CYS A 1 317 ? 18.693 3.508 33.297 1.00 56.99 307 CYS A N 1
ATOM 2086 C CA . CYS A 1 317 ? 19.344 4.369 32.324 1.00 54.76 307 CYS A CA 1
ATOM 2087 C C . CYS A 1 317 ? 20.628 3.760 31.776 1.00 51.57 307 CYS A C 1
ATOM 2088 O O . CYS A 1 317 ? 20.929 3.922 30.598 1.00 49.23 307 CYS A O 1
ATOM 2091 N N . THR A 1 318 ? 21.374 3.067 32.639 1.00 48.30 308 THR A N 1
ATOM 2092 C CA . THR A 1 318 ? 22.631 2.457 32.239 1.00 45.91 308 THR A CA 1
ATOM 2093 C C . THR A 1 318 ? 22.408 1.282 31.311 1.00 43.81 308 THR A C 1
ATOM 2094 O O . THR A 1 318 ? 23.139 1.103 30.343 1.00 42.61 308 THR A O 1
ATOM 2098 N N . GLU A 1 319 ? 21.406 0.476 31.620 1.00 41.01 309 GLU A N 1
ATOM 2099 C CA . GLU A 1 319 ? 21.108 -0.673 30.803 1.00 40.36 309 GLU A CA 1
ATOM 2100 C C . GLU A 1 319 ? 20.892 -0.276 29.332 1.00 36.53 309 GLU A C 1
ATOM 2101 O O . GLU A 1 319 ? 21.464 -0.860 28.413 1.00 35.39 309 GLU A O 1
ATOM 2107 N N . ILE A 1 320 ? 20.042 0.725 29.154 1.00 33.12 310 ILE A N 1
ATOM 2108 C CA . ILE A 1 320 ? 19.616 1.217 27.852 1.00 29.87 310 ILE A CA 1
ATOM 2109 C C . ILE A 1 320 ? 20.748 1.817 27.074 1.00 27.56 310 ILE A C 1
ATOM 2110 O O . ILE A 1 320 ? 20.972 1.479 25.929 1.00 26.07 310 ILE A O 1
ATOM 2115 N N . TRP A 1 321 ? 21.466 2.701 27.729 1.00 26.10 311 TRP A N 1
ATOM 2116 C CA . TRP A 1 321 ? 22.630 3.335 27.168 1.00 26.39 311 TRP A CA 1
ATOM 2117 C C . TRP A 1 321 ? 23.696 2.307 26.737 1.00 26.89 311 TRP A C 1
ATOM 2118 O O . TRP A 1 321 ? 24.322 2.429 25.694 1.00 27.85 311 TRP A O 1
ATOM 2129 N N . GLU A 1 322 ? 23.887 1.276 27.541 1.00 29.01 312 GLU A N 1
ATOM 2130 C CA . GLU A 1 322 ? 24.880 0.260 27.269 1.00 31.58 312 GLU A CA 1
ATOM 2131 C C . GLU A 1 322 ? 24.528 -0.365 25.948 1.00 31.13 312 GLU A C 1
ATOM 2132 O O . GLU A 1 322 ? 25.345 -0.434 25.060 1.00 30.61 312 GLU A O 1
ATOM 2138 N N . LYS A 1 323 ? 23.270 -0.774 25.816 1.00 32.31 313 LYS A N 1
ATOM 2139 C CA . LYS A 1 323 ? 22.766 -1.408 24.605 1.00 32.03 313 LYS A CA 1
ATOM 2140 C C . LYS A 1 323 ? 22.576 -0.481 23.424 1.00 29.42 313 LYS A C 1
ATOM 2141 O O . LYS A 1 323 ? 22.977 -0.805 22.325 1.00 29.01 313 LYS A O 1
ATOM 2147 N N . GLN A 1 324 ? 21.978 0.674 23.645 1.00 27.82 314 GLN A N 1
ATOM 2148 C CA . GLN A 1 324 ? 21.694 1.554 22.519 1.00 28.72 314 GLN A CA 1
ATOM 2149 C C . GLN A 1 324 ? 22.728 2.553 22.063 1.00 26.43 314 GLN A C 1
ATOM 2150 O O . GLN A 1 324 ? 22.721 2.983 20.910 1.00 26.90 314 GLN A O 1
ATOM 2156 N N . VAL A 1 325 ? 23.630 2.910 22.956 1.00 24.21 315 VAL A N 1
ATOM 2157 C CA . VAL A 1 325 ? 24.620 3.933 22.650 1.00 22.69 315 VAL A CA 1
ATOM 2158 C C . VAL A 1 325 ? 26.039 3.423 22.709 1.00 22.01 315 VAL A C 1
ATOM 2159 O O . VAL A 1 325 ? 26.794 3.605 21.801 1.00 22.74 315 VAL A O 1
ATOM 2163 N N . LEU A 1 326 ? 26.389 2.771 23.801 1.00 23.52 316 LEU A N 1
ATOM 2164 C CA . LEU A 1 326 ? 27.727 2.285 23.950 1.00 24.55 316 LEU A CA 1
ATOM 2165 C C . LEU A 1 326 ? 28.076 1.119 23.074 1.00 24.68 316 LEU A C 1
ATOM 2166 O O . LEU A 1 326 ? 28.983 1.245 22.315 1.00 26.10 316 LEU A O 1
ATOM 2171 N N . GLU A 1 327 ? 27.367 -0.003 23.138 1.00 27.55 317 GLU A N 1
ATOM 2172 C CA . GLU A 1 327 ? 27.747 -1.169 22.305 1.00 28.77 317 GLU A CA 1
ATOM 2173 C C . GLU A 1 327 ? 27.956 -0.778 20.842 1.00 26.91 317 GLU A C 1
ATOM 2174 O O . GLU A 1 327 ? 28.974 -1.115 20.254 1.00 27.22 317 GLU A O 1
ATOM 2180 N N . PRO A 1 328 ? 27.023 -0.031 20.238 1.00 25.76 318 PRO A N 1
ATOM 2181 C CA . PRO A 1 328 ? 27.223 0.370 18.832 1.00 24.61 318 PRO A CA 1
ATOM 2182 C C . PRO A 1 328 ? 28.513 1.215 18.633 1.00 24.00 318 PRO A C 1
ATOM 2183 O O . PRO A 1 328 ? 29.263 1.004 17.711 1.00 24.94 318 PRO A O 1
ATOM 2187 N N . SER A 1 329 ? 28.767 2.187 19.508 1.00 24.80 319 SER A N 1
ATOM 2188 C CA . SER A 1 329 ? 29.982 3.033 19.396 1.00 23.05 319 SER A CA 1
ATOM 2189 C C . SER A 1 329 ? 31.268 2.191 19.471 1.00 23.79 319 SER A C 1
ATOM 2190 O O . SER A 1 329 ? 32.189 2.452 18.720 1.00 23.15 319 SER A O 1
ATOM 2193 N N . VAL A 1 330 ? 31.317 1.214 20.387 1.00 22.45 320 VAL A N 1
ATOM 2194 C CA . VAL A 1 330 ? 32.505 0.377 20.547 1.00 24.23 320 VAL A CA 1
ATOM 2195 C C . VAL A 1 330 ? 32.830 -0.261 19.193 1.00 24.95 320 VAL A C 1
ATOM 2196 O O . VAL A 1 330 ? 33.989 -0.181 18.726 1.00 24.07 320 VAL A O 1
ATOM 2200 N N . LYS A 1 331 ? 31.795 -0.838 18.562 1.00 26.17 321 LYS A N 1
ATOM 2201 C CA . LYS A 1 331 ? 31.913 -1.464 17.258 1.00 27.41 321 LYS A CA 1
ATOM 2202 C C . LYS A 1 331 ? 32.427 -0.491 16.182 1.00 28.55 321 LYS A C 1
ATOM 2203 O O . LYS A 1 331 ? 33.361 -0.800 15.418 1.00 29.89 321 LYS A O 1
ATOM 2209 N N . ILE A 1 332 ? 31.821 0.684 16.109 1.00 28.17 322 ILE A N 1
ATOM 2210 C CA . ILE A 1 332 ? 32.254 1.650 15.117 1.00 26.63 322 ILE A CA 1
ATOM 2211 C C . ILE A 1 332 ? 33.728 2.027 15.364 1.00 26.62 322 ILE A C 1
ATOM 2212 O O . ILE A 1 332 ? 34.514 2.003 14.455 1.00 25.95 322 ILE A O 1
ATOM 2217 N N . VAL A 1 333 ? 34.102 2.348 16.602 1.00 27.31 323 VAL A N 1
ATOM 2218 C CA . VAL A 1 333 ? 35.473 2.793 16.879 1.00 28.05 323 VAL A CA 1
ATOM 2219 C C . VAL A 1 333 ? 36.447 1.686 16.591 1.00 28.51 323 VAL A C 1
ATOM 2220 O O . VAL A 1 333 ? 37.479 1.875 15.981 1.00 29.84 323 VAL A O 1
ATOM 2224 N N . SER A 1 334 ? 36.078 0.516 17.045 1.00 30.23 324 SER A N 1
ATOM 2225 C CA . SER A 1 334 ? 36.828 -0.688 16.807 1.00 30.46 324 SER A CA 1
ATOM 2226 C C . SER A 1 334 ? 37.141 -0.837 15.309 1.00 31.58 324 SER A C 1
ATOM 2227 O O . SER A 1 334 ? 38.269 -1.120 14.926 1.00 31.24 324 SER A O 1
ATOM 2230 N N . ARG A 1 335 ? 36.160 -0.633 14.442 1.00 31.98 325 ARG A N 1
ATOM 2231 C CA . ARG A 1 335 ? 36.472 -0.783 13.034 1.00 32.59 325 ARG A CA 1
ATOM 2232 C C . ARG A 1 335 ? 37.320 0.351 12.455 1.00 34.01 325 ARG A C 1
ATOM 2233 O O . ARG A 1 335 ? 38.056 0.162 11.483 1.00 34.76 325 ARG A O 1
ATOM 2241 N N . PHE A 1 336 ? 37.199 1.519 13.068 1.00 33.38 326 PHE A N 1
ATOM 2242 C CA . PHE A 1 336 ? 37.905 2.730 12.691 1.00 34.54 326 PHE A CA 1
ATOM 2243 C C . PHE A 1 336 ? 39.376 2.576 13.112 1.00 38.28 326 PHE A C 1
ATOM 2244 O O . PHE A 1 336 ? 40.286 3.100 12.455 1.00 38.99 326 PHE A O 1
ATOM 2252 N N . LEU A 1 337 ? 39.625 1.868 14.208 1.00 39.45 327 LEU A N 1
ATOM 2253 C CA . LEU A 1 337 ? 40.998 1.713 14.636 1.00 42.59 327 LEU A CA 1
ATOM 2254 C C . LEU A 1 337 ? 41.803 0.707 13.810 1.00 46.42 327 LEU A C 1
ATOM 2255 O O . LEU A 1 337 ? 43.047 0.729 13.794 1.00 45.78 327 LEU A O 1
ATOM 2260 N N . ASP A 1 338 ? 41.089 -0.162 13.113 1.00 51.24 328 ASP A N 1
ATOM 2261 C CA . ASP A 1 338 ? 41.734 -1.140 12.267 1.00 56.89 328 ASP A CA 1
ATOM 2262 C C . ASP A 1 338 ? 42.183 -0.520 10.947 1.00 60.09 328 ASP A C 1
ATOM 2263 O O . ASP A 1 338 ? 43.372 -0.210 10.767 1.00 61.62 328 ASP A O 1
ATOM 2268 N N . GLU A 1 339 ? 41.253 -0.331 10.018 1.00 62.23 329 GLU A N 1
ATOM 2269 C CA . GLU A 1 339 ? 41.653 0.235 8.744 1.00 64.89 329 GLU A CA 1
ATOM 2270 C C . GLU A 1 339 ? 41.625 1.744 8.824 1.00 65.68 329 GLU A C 1
ATOM 2271 O O . GLU A 1 339 ? 42.720 2.353 8.900 1.00 65.83 329 GLU A O 1
#

GO terms:
  GO:0052622 ATP/ADP dimethylallyltransferase activity (F, EXP)
  GO:0009824 AMP dimethylallyltransferase activity (F, IDA)
  GO:0034265 isopentenyl adenine biosynthetic process (P, IC)

Secondary structure (DSSP, 8-state):
---EEEEEE-STTSSHHHHHHHHHTTS-EEEEE--SSTTBSS-TTTTTPPPSGGGTT--EESSS-B-GGG----HHHHHHHHHHHHHHHHHTT-EEEEE---HHHHHHHHBSS--TT---BSSEEEEEEEE--HHHHHHHHHHHHHHHHHHTHHHHHHHH--TT-S-TTS-GGGS-GGGGSTTHHHHHHHHHHS-TT----S--TTHHHHHHHHHHHHHHHHHHHHHHHHHHHHHHHHHTTS---EEEEE-HHHHHHHHSTTTTHHHHHHHIIIIIHHHHHHHHHHHH-

Solvent-accessible surface area: 15060 Å² total; per-residue (Å²): 281,122,53,53,0,0,0,0,0,2,2,23,16,1,19,18,37,127,0,0,28,30,0,27,95,98,23,87,6,7,3,0,7,0,38,63,28,20,0,2,94,30,11,82,43,4,10,49,27,28,54,102,120,91,37,62,74,19,59,33,38,20,17,19,121,27,35,43,91,192,32,72,16,57,47,48,57,0,39,50,67,0,10,111,5,0,57,91,0,50,56,112,212,74,14,2,0,0,7,4,7,18,12,57,2,1,75,0,0,0,26,76,220,41,89,88,90,43,162,162,14,75,17,52,27,11,11,0,10,1,31,3,55,80,128,8,2,34,50,47,0,28,52,38,4,70,55,15,38,154,132,18,0,58,94,39,5,22,153,62,23,39,99,157,42,170,18,33,141,60,94,20,77,100,9,85,4,3,31,35,4,42,0,3,19,12,0,4,151,13,2,79,78,3,105,55,76,66,118,50,64,162,146,40,44,94,85,187,65,61,182,32,8,66,102,83,3,23,161,33,2,52,94,52,11,21,87,56,4,108,142,19,25,11,102,1,75,172,22,107,61,80,54,36,106,18,92,132,5,64,0,9,82,2,13,125,21,10,66,70,115,85,65,27,148,130,26,46,115,48,14,92,136,74,0,17,92,36,0,30,107,19,0,45,150,23,65,110,176

Radius of gyration: 19.95 Å; Cα contacts (8 Å, |Δi|>4): 418; chains: 1; bounding box: 46×48×55 Å